Protein AF-A0A8S0YFG7-F1 (afdb_monomer_lite)

Radius of gyration: 17.98 Å; chains: 1; bounding box: 46×38×41 Å

Foldseek 3Di:
DDPVVVVVVLVVVLVVVVVVVPPPPPPDDDDDDDDDDDDDDDDDPPPPPVQWPKDKDKDFDPVSCVVPPPDDDWFFPDAVQVKDWPGKMKMWIDTPVGIKIKIWIWIAHPVRWIKIKMKIQAPRDNVVQQVQWDWDDQPNWIWTWDQPDPPRQKIWIWTADPSMIMIIIISDDPVSSSSRRNRTD

pLDDT: mean 73.24, std 26.14, range [26.42, 98.19]

Structure (mmCIF, N/CA/C/O backbone):
data_AF-A0A8S0YFG7-F1
#
_entry.id   AF-A0A8S0YFG7-F1
#
loop_
_atom_site.group_PDB
_atom_site.id
_atom_site.type_symbol
_atom_site.label_atom_id
_atom_site.label_alt_id
_atom_site.label_comp_id
_atom_site.label_asym_id
_atom_site.label_entity_id
_atom_site.label_seq_id
_atom_site.pdbx_PDB_ins_code
_atom_site.Cartn_x
_atom_site.Cartn_y
_atom_site.Cartn_z
_atom_site.occupancy
_atom_site.B_iso_or_equiv
_atom_site.auth_seq_id
_atom_site.auth_comp_id
_atom_site.auth_asym_id
_atom_site.auth_atom_id
_atom_site.pdbx_PDB_model_num
ATOM 1 N N . MET A 1 1 ? 15.728 -24.731 -20.353 1.00 39.44 1 MET A N 1
ATOM 2 C CA . MET A 1 1 ? 15.512 -23.383 -19.770 1.00 39.44 1 MET A CA 1
ATOM 3 C C . MET A 1 1 ? 15.942 -23.403 -18.304 1.00 39.44 1 MET A C 1
ATOM 5 O O . MET A 1 1 ? 15.479 -24.249 -17.551 1.00 39.44 1 MET A O 1
ATOM 9 N N . ASN A 1 2 ? 16.924 -22.580 -17.929 1.00 32.53 2 ASN A N 1
ATOM 10 C CA . ASN A 1 2 ? 17.740 -22.770 -16.720 1.00 32.53 2 ASN A CA 1
ATOM 11 C C . ASN A 1 2 ? 17.017 -22.355 -15.419 1.00 32.53 2 ASN A C 1
ATOM 13 O O . ASN A 1 2 ? 17.039 -21.183 -15.043 1.00 32.53 2 ASN A O 1
ATOM 17 N N . LYS A 1 3 ? 16.464 -23.332 -14.682 1.00 31.36 3 LYS A N 1
ATOM 18 C CA . LYS A 1 3 ? 15.886 -23.170 -13.325 1.00 31.36 3 LYS A CA 1
ATOM 19 C C . LYS A 1 3 ? 16.842 -22.492 -12.323 1.00 31.36 3 LYS A C 1
ATOM 21 O O . LYS A 1 3 ? 16.396 -21.860 -11.370 1.00 31.36 3 LYS A O 1
ATOM 26 N N . LEU A 1 4 ? 18.155 -22.566 -12.561 1.00 29.06 4 LEU A N 1
ATOM 27 C CA . LEU A 1 4 ? 19.179 -21.938 -11.718 1.00 29.06 4 LEU A CA 1
ATOM 28 C C . LEU A 1 4 ? 19.212 -20.400 -11.809 1.00 29.06 4 LEU A C 1
ATOM 30 O O . LEU A 1 4 ? 19.620 -19.753 -10.848 1.00 29.06 4 LEU A O 1
ATOM 34 N N . LYS A 1 5 ? 18.799 -19.808 -12.943 1.00 30.17 5 LYS A N 1
ATOM 35 C CA . LYS A 1 5 ? 18.758 -18.341 -13.104 1.00 30.17 5 LYS A CA 1
ATOM 36 C C . LYS A 1 5 ? 17.629 -17.727 -12.273 1.00 30.17 5 LYS A C 1
ATOM 38 O O . LYS A 1 5 ? 17.862 -16.744 -11.582 1.00 30.17 5 LYS A O 1
ATOM 43 N N . TYR A 1 6 ? 16.458 -18.363 -12.263 1.00 32.91 6 TYR A N 1
ATOM 44 C CA . TYR A 1 6 ? 15.291 -17.898 -11.505 1.00 32.91 6 TYR A CA 1
ATOM 45 C C . TYR A 1 6 ? 15.511 -17.937 -9.991 1.00 32.91 6 TYR A C 1
ATOM 47 O O . TYR A 1 6 ? 15.195 -16.967 -9.312 1.00 32.91 6 TYR A O 1
ATOM 55 N N . LYS A 1 7 ? 16.149 -18.991 -9.460 1.00 28.38 7 LYS A N 1
ATOM 56 C CA . LYS A 1 7 ? 16.475 -19.059 -8.024 1.00 28.38 7 LYS A CA 1
ATOM 57 C C . LYS A 1 7 ? 17.388 -17.918 -7.559 1.00 28.38 7 LYS A C 1
ATOM 59 O O . LYS A 1 7 ? 17.225 -17.435 -6.448 1.00 28.38 7 LYS A O 1
ATOM 64 N N . LYS A 1 8 ? 18.326 -17.468 -8.403 1.00 28.98 8 LYS A N 1
ATOM 65 C CA . LYS A 1 8 ? 19.224 -16.346 -8.074 1.00 28.98 8 LYS A CA 1
ATOM 66 C C . LYS A 1 8 ? 18.526 -14.985 -8.132 1.00 28.98 8 LYS A C 1
ATOM 68 O O . LYS A 1 8 ? 18.896 -14.105 -7.368 1.00 28.98 8 LYS A O 1
ATOM 73 N N . ILE A 1 9 ? 17.531 -14.832 -9.008 1.00 34.03 9 ILE A N 1
ATOM 74 C CA . ILE A 1 9 ? 16.704 -13.619 -9.095 1.00 34.03 9 ILE A CA 1
ATOM 75 C C . ILE A 1 9 ? 15.834 -13.498 -7.838 1.00 34.03 9 ILE A C 1
ATOM 77 O O . ILE A 1 9 ? 15.862 -12.460 -7.192 1.00 34.03 9 ILE A O 1
ATOM 81 N N . ILE A 1 10 ? 15.165 -14.584 -7.432 1.00 33.53 10 ILE A N 1
ATOM 82 C CA . ILE A 1 10 ? 14.313 -14.608 -6.230 1.00 33.53 10 ILE A CA 1
ATOM 83 C C . ILE A 1 10 ? 15.122 -14.262 -4.972 1.00 33.53 10 ILE A C 1
ATOM 85 O O . ILE A 1 10 ? 14.680 -13.440 -4.181 1.00 33.53 10 ILE A O 1
ATOM 89 N N . LEU A 1 11 ? 16.334 -14.817 -4.829 1.00 28.77 11 LEU A N 1
ATOM 90 C CA . LEU A 1 11 ? 17.191 -14.579 -3.659 1.00 28.77 11 LEU A CA 1
ATOM 91 C C . LEU A 1 11 ? 17.745 -13.142 -3.575 1.00 28.77 11 LEU A C 1
ATOM 93 O O . LEU A 1 11 ? 18.028 -12.649 -2.488 1.00 28.77 11 LEU A O 1
ATOM 97 N N . ALA A 1 12 ? 17.950 -12.477 -4.718 1.00 30.91 12 ALA A N 1
ATOM 98 C CA . ALA A 1 12 ? 18.414 -11.089 -4.750 1.00 30.91 12 ALA A CA 1
ATOM 99 C C . ALA A 1 12 ? 17.272 -10.107 -4.442 1.00 30.91 12 ALA A C 1
ATOM 101 O O . ALA A 1 12 ? 17.496 -9.102 -3.773 1.00 30.91 12 ALA A O 1
ATOM 102 N N . VAL A 1 13 ? 16.053 -10.425 -4.885 1.00 34.97 13 VAL A N 1
ATOM 103 C CA . VAL A 1 13 ? 14.848 -9.624 -4.637 1.00 34.97 13 VAL A CA 1
ATOM 104 C C . VAL A 1 13 ? 14.438 -9.684 -3.160 1.00 34.97 13 VAL A C 1
ATOM 106 O O . VAL A 1 13 ? 14.171 -8.638 -2.573 1.00 34.97 13 VAL A O 1
ATOM 109 N N . THR A 1 14 ? 14.509 -10.858 -2.516 1.00 35.16 14 THR A N 1
ATOM 110 C CA . THR A 1 14 ? 14.247 -11.003 -1.069 1.00 35.16 14 THR A CA 1
ATOM 111 C C . THR A 1 14 ? 15.243 -10.247 -0.191 1.00 35.16 14 THR A C 1
ATOM 113 O O . THR A 1 14 ? 14.857 -9.672 0.820 1.00 35.16 14 THR A O 1
ATOM 116 N N . LEU A 1 15 ? 16.529 -10.205 -0.554 1.00 30.83 15 LEU A N 1
ATOM 117 C CA . LEU A 1 15 ? 17.543 -9.487 0.233 1.00 30.83 15 LEU A CA 1
ATOM 118 C C . LEU A 1 15 ? 17.399 -7.960 0.141 1.00 30.83 15 LEU A C 1
ATOM 120 O O . LEU A 1 15 ? 17.689 -7.249 1.103 1.00 30.83 15 LEU A O 1
ATOM 124 N N . ILE A 1 16 ? 16.928 -7.451 -0.998 1.00 38.47 16 ILE A N 1
ATOM 125 C CA . ILE A 1 16 ? 16.750 -6.013 -1.219 1.00 38.47 16 ILE A CA 1
ATOM 126 C C . ILE A 1 16 ? 15.426 -5.521 -0.620 1.00 38.47 16 ILE A C 1
ATOM 128 O O . ILE A 1 16 ? 15.395 -4.426 -0.055 1.00 38.47 16 ILE A O 1
ATOM 132 N N . SER A 1 17 ? 14.361 -6.333 -0.652 1.00 32.31 17 SER A N 1
ATOM 133 C CA . SER A 1 17 ? 13.098 -5.977 0.005 1.00 32.31 17 SER A CA 1
ATOM 134 C C . SER A 1 17 ? 13.264 -5.841 1.522 1.00 32.31 17 SER A C 1
ATOM 136 O O . SER A 1 17 ? 12.646 -4.964 2.115 1.00 32.31 17 SER A O 1
ATOM 138 N N . VAL A 1 18 ? 14.151 -6.633 2.142 1.00 35.03 18 VAL A N 1
ATOM 139 C CA . VAL A 1 18 ? 14.471 -6.532 3.578 1.00 35.03 18 VAL A CA 1
ATOM 140 C C . VAL A 1 18 ? 15.330 -5.297 3.894 1.00 35.03 18 VAL A C 1
ATOM 142 O O . VAL A 1 18 ? 15.104 -4.644 4.911 1.00 35.03 18 VAL A O 1
ATOM 145 N N . MET A 1 19 ? 16.271 -4.903 3.024 1.00 34.00 19 MET A N 1
ATOM 146 C CA . MET A 1 19 ? 17.098 -3.706 3.266 1.00 34.00 19 MET A CA 1
ATOM 147 C C . MET A 1 19 ? 16.372 -2.370 3.035 1.00 34.00 19 MET A C 1
ATOM 149 O O . MET A 1 19 ? 16.758 -1.367 3.633 1.00 34.00 19 MET A O 1
ATOM 153 N N . LEU A 1 20 ? 15.301 -2.337 2.236 1.00 36.62 20 LEU A N 1
ATOM 154 C CA . LEU A 1 20 ? 14.502 -1.121 2.006 1.00 36.62 20 LEU A CA 1
ATOM 155 C C . LEU A 1 20 ? 13.467 -0.828 3.113 1.00 36.62 20 LEU A C 1
ATOM 157 O O . LEU A 1 20 ? 12.765 0.182 3.043 1.00 36.62 20 LEU A O 1
ATOM 161 N N . ILE A 1 21 ? 13.382 -1.673 4.149 1.00 39.81 21 ILE A N 1
ATOM 162 C CA . ILE A 1 21 ? 12.527 -1.446 5.330 1.00 39.81 21 ILE A CA 1
ATOM 163 C C . ILE A 1 21 ? 13.218 -0.527 6.361 1.00 39.81 21 ILE A C 1
ATOM 165 O O . ILE A 1 21 ? 12.542 0.113 7.161 1.00 39.81 21 ILE A O 1
ATOM 169 N N . VAL A 1 22 ? 14.549 -0.373 6.327 1.00 33.69 22 VAL A N 1
ATOM 170 C CA . VAL A 1 22 ? 15.285 0.259 7.445 1.00 33.69 22 VAL A CA 1
ATOM 171 C C . VAL A 1 22 ? 15.550 1.763 7.261 1.00 33.69 22 VAL A C 1
ATOM 173 O O . VAL A 1 22 ? 15.772 2.463 8.244 1.00 33.69 22 VAL A O 1
ATOM 176 N N . THR A 1 23 ? 15.486 2.324 6.049 1.00 35.47 23 THR A N 1
ATOM 177 C CA . THR A 1 23 ? 15.989 3.698 5.822 1.00 35.47 23 THR A CA 1
ATOM 178 C C . THR A 1 23 ? 14.949 4.818 5.776 1.00 35.47 23 THR A C 1
ATOM 180 O O . THR A 1 23 ? 15.357 5.975 5.759 1.00 35.47 23 THR A O 1
ATOM 183 N N . SER A 1 24 ? 13.636 4.552 5.817 1.00 31.08 24 SER A N 1
ATOM 184 C CA . SER A 1 24 ? 12.632 5.637 5.745 1.00 31.08 24 SER A CA 1
ATOM 185 C C . SER A 1 24 ? 11.735 5.812 6.976 1.00 31.08 24 SER A C 1
ATOM 187 O O . SER A 1 24 ? 10.798 6.602 6.911 1.00 31.08 24 SER A O 1
ATOM 189 N N . VAL A 1 25 ? 12.010 5.127 8.096 1.00 29.45 25 VAL A N 1
ATOM 190 C CA . VAL A 1 25 ? 11.284 5.324 9.378 1.00 29.45 25 VAL A CA 1
ATOM 191 C C . VAL A 1 25 ? 12.203 5.752 10.542 1.00 29.45 25 VAL A C 1
ATOM 193 O O . VAL A 1 25 ? 11.717 6.184 11.578 1.00 29.45 25 VAL A O 1
ATOM 196 N N . PHE A 1 26 ? 13.530 5.786 10.361 1.00 30.64 26 PHE A N 1
ATOM 197 C CA . PHE A 1 26 ? 14.490 6.246 11.386 1.00 30.64 26 PHE A CA 1
ATOM 198 C C . PHE A 1 26 ? 15.257 7.516 10.984 1.00 30.64 26 PHE A C 1
ATOM 200 O O . PHE A 1 26 ? 16.475 7.596 11.112 1.00 30.64 26 PHE A O 1
ATOM 207 N N . ALA A 1 27 ? 14.540 8.540 10.516 1.00 26.52 27 ALA A N 1
ATOM 208 C CA . ALA A 1 27 ? 15.082 9.898 10.385 1.00 26.52 2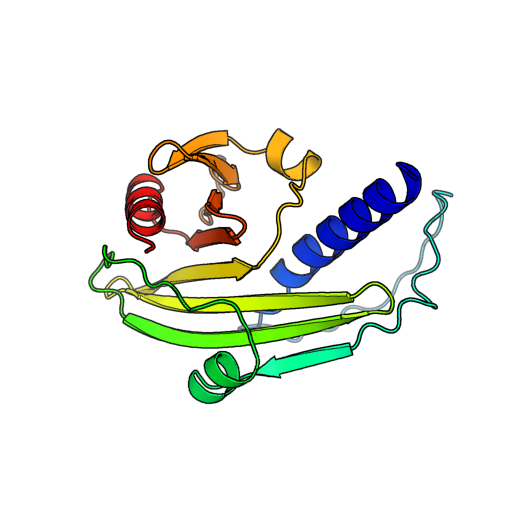7 ALA A CA 1
ATOM 209 C C . ALA A 1 27 ? 14.507 10.873 11.430 1.00 26.52 27 ALA A C 1
ATOM 211 O O . ALA A 1 27 ? 14.530 12.081 11.221 1.00 26.52 27 ALA A O 1
ATOM 212 N N . PHE A 1 28 ? 14.033 10.362 12.572 1.00 30.75 28 PHE A N 1
ATOM 213 C CA . PHE A 1 28 ? 13.832 11.165 13.776 1.00 30.75 28 PHE A CA 1
ATOM 214 C C . PHE A 1 28 ? 14.418 10.443 14.999 1.00 30.75 28 PHE A C 1
ATOM 216 O O . PHE A 1 28 ? 13.966 9.373 15.391 1.00 30.75 28 PHE A O 1
ATOM 223 N N . ASN A 1 29 ? 15.416 11.108 15.586 1.00 28.55 29 ASN A N 1
ATOM 224 C CA . ASN A 1 29 ? 16.114 10.874 16.852 1.00 28.55 29 ASN A CA 1
ATOM 225 C C . ASN A 1 29 ? 17.298 9.885 16.918 1.00 28.55 29 ASN A C 1
ATOM 227 O O . ASN A 1 29 ? 17.162 8.670 16.860 1.00 28.55 29 ASN A O 1
ATOM 231 N N . ASN A 1 30 ? 18.437 10.502 17.266 1.00 27.83 30 ASN A N 1
ATOM 232 C CA . ASN A 1 30 ? 19.686 9.978 17.826 1.00 27.83 30 ASN A CA 1
ATOM 233 C C . ASN A 1 30 ? 20.772 9.507 16.851 1.00 27.83 30 ASN A C 1
ATOM 235 O O . ASN A 1 30 ? 21.044 8.324 16.675 1.00 27.83 30 ASN A O 1
ATOM 239 N N . ILE A 1 31 ? 21.539 10.501 16.391 1.00 37.19 31 ILE A N 1
ATOM 240 C CA . ILE A 1 31 ? 22.996 10.388 16.292 1.00 37.19 31 ILE A CA 1
ATOM 241 C C . ILE A 1 31 ? 23.522 9.953 17.667 1.00 37.19 31 ILE A C 1
ATOM 243 O O . ILE A 1 31 ? 23.602 10.761 18.591 1.00 37.19 31 ILE A O 1
ATOM 247 N N . LYS A 1 32 ? 23.890 8.680 17.799 1.00 30.44 32 LYS A N 1
ATOM 248 C CA . LYS A 1 32 ? 24.951 8.243 18.706 1.00 30.44 32 LYS A CA 1
ATOM 249 C C . LYS A 1 32 ? 25.780 7.188 17.994 1.00 30.44 32 LYS A C 1
ATOM 251 O O . LYS A 1 32 ? 25.308 6.096 17.700 1.00 30.44 32 LYS A O 1
ATOM 256 N N . GLU A 1 33 ? 27.018 7.572 17.712 1.00 35.38 33 GLU A N 1
ATOM 257 C CA . GLU A 1 33 ? 28.103 6.681 17.332 1.00 35.38 33 GLU A CA 1
ATOM 258 C C . GLU A 1 33 ? 28.153 5.467 18.270 1.00 35.38 33 GLU A C 1
ATOM 260 O O . GLU A 1 33 ? 28.168 5.617 19.494 1.00 35.38 33 GLU A O 1
ATOM 265 N N . SER A 1 34 ? 28.273 4.264 17.714 1.00 28.33 34 SER A N 1
ATOM 266 C CA . SER A 1 34 ? 28.931 3.179 18.432 1.00 28.33 34 SER A CA 1
ATOM 267 C C . SER A 1 34 ? 29.838 2.405 17.481 1.00 28.33 34 SER A C 1
ATOM 269 O O . SER A 1 34 ? 29.557 2.205 16.300 1.00 28.33 34 SER A O 1
ATOM 271 N N . LYS A 1 35 ? 31.024 2.127 18.012 1.00 29.16 35 LYS A N 1
ATOM 272 C CA . LYS A 1 35 ? 32.231 1.686 17.326 1.00 29.16 35 LYS A CA 1
ATOM 273 C C . LYS A 1 35 ? 32.134 0.226 16.890 1.00 29.16 35 LYS A C 1
ATOM 275 O O . LYS A 1 35 ? 31.547 -0.601 17.576 1.00 29.16 35 LYS A O 1
ATOM 280 N N . ASN A 1 36 ? 32.830 -0.053 15.791 1.00 29.67 36 ASN A N 1
ATOM 281 C CA . ASN A 1 36 ? 33.212 -1.377 15.315 1.00 29.67 36 ASN A CA 1
ATOM 282 C C . ASN A 1 36 ? 33.709 -2.301 16.436 1.00 29.67 36 ASN A C 1
ATOM 284 O O . ASN A 1 36 ? 34.685 -1.976 17.112 1.00 29.67 36 ASN A O 1
ATOM 288 N N . THR A 1 37 ? 33.170 -3.515 16.470 1.00 28.38 37 THR A N 1
ATOM 289 C CA . THR A 1 37 ? 33.907 -4.714 16.875 1.00 28.38 37 THR A CA 1
ATOM 290 C C . THR A 1 37 ? 33.583 -5.832 15.889 1.00 28.38 37 THR A C 1
ATOM 292 O O . THR A 1 37 ? 32.444 -6.273 15.762 1.00 28.38 37 THR A O 1
ATOM 295 N N . ASN A 1 38 ? 34.610 -6.234 15.141 1.00 32.47 38 ASN A N 1
ATOM 296 C CA . ASN A 1 38 ? 34.619 -7.437 14.320 1.00 32.47 38 ASN A CA 1
ATOM 297 C C . ASN A 1 38 ? 34.656 -8.661 15.237 1.00 32.47 38 ASN A C 1
ATOM 299 O O . ASN A 1 38 ? 35.512 -8.705 16.115 1.00 32.47 38 ASN A O 1
ATOM 303 N N . ASP A 1 39 ? 33.843 -9.676 14.949 1.00 26.42 39 ASP A N 1
ATOM 304 C CA . ASP A 1 39 ? 34.273 -11.055 15.160 1.00 26.42 39 ASP A CA 1
ATOM 305 C C . ASP A 1 39 ? 33.635 -12.002 14.131 1.00 26.42 39 ASP A C 1
ATOM 307 O O . ASP A 1 39 ? 32.425 -12.037 13.911 1.00 26.42 39 ASP A O 1
ATOM 311 N N . SER A 1 40 ? 34.510 -12.720 13.436 1.00 31.44 40 SER A N 1
ATOM 312 C CA . SER A 1 40 ? 34.263 -13.735 12.406 1.00 31.44 40 SER A CA 1
ATOM 313 C C . SER A 1 40 ? 34.024 -15.098 13.067 1.00 31.44 40 SER A C 1
ATOM 315 O O . SER A 1 40 ? 34.793 -15.477 13.938 1.00 31.44 40 SER A O 1
ATOM 317 N N . THR A 1 41 ? 33.034 -15.919 12.698 1.00 28.23 41 THR A N 1
ATOM 318 C CA . THR A 1 41 ? 33.154 -16.939 11.633 1.00 28.23 41 THR A CA 1
ATOM 319 C C . THR A 1 41 ? 31.837 -17.722 11.476 1.00 28.23 41 THR A C 1
ATOM 321 O O . THR A 1 41 ? 31.313 -18.253 12.446 1.00 28.23 41 THR A O 1
ATOM 324 N N . SER A 1 42 ? 31.347 -17.886 10.242 1.00 28.89 42 SER A N 1
ATOM 325 C CA . SER A 1 42 ? 30.665 -19.107 9.774 1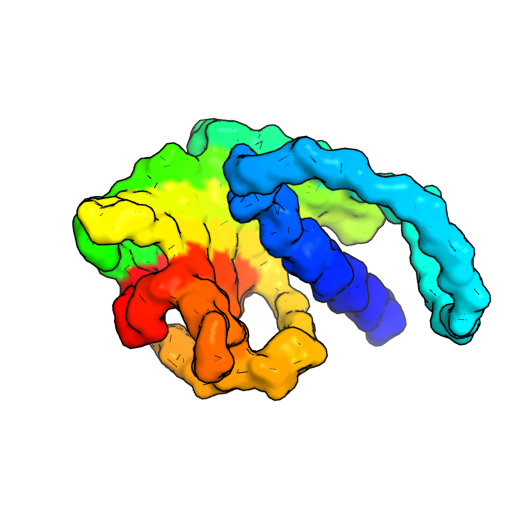.00 28.89 42 SER A CA 1
ATOM 326 C C . SER A 1 42 ? 30.559 -19.056 8.250 1.00 28.89 42 SER A C 1
ATOM 328 O O . SER A 1 42 ? 30.008 -18.120 7.667 1.00 28.89 42 SER A O 1
ATOM 330 N N . SER A 1 43 ? 31.168 -20.039 7.593 1.00 32.56 43 SER A N 1
ATOM 331 C CA . SER A 1 43 ? 31.313 -20.134 6.146 1.00 32.56 43 SER A CA 1
ATOM 332 C C . SER A 1 43 ? 30.009 -20.571 5.476 1.00 32.56 43 SER A C 1
ATOM 334 O O . SER A 1 43 ? 29.881 -21.712 5.038 1.00 32.56 43 SER A O 1
ATOM 336 N N . ASN A 1 44 ? 29.063 -19.648 5.329 1.00 31.45 44 ASN A N 1
ATOM 337 C CA . ASN A 1 44 ? 28.115 -19.718 4.225 1.00 31.45 44 ASN A CA 1
ATOM 338 C C . ASN A 1 44 ? 28.723 -18.982 3.036 1.00 31.45 44 ASN A C 1
ATOM 340 O O . ASN A 1 44 ? 29.292 -17.902 3.170 1.00 31.45 44 ASN A O 1
ATOM 344 N N . LYS A 1 45 ? 28.665 -19.611 1.862 1.00 34.91 45 LYS A N 1
ATOM 345 C CA . LYS A 1 45 ? 29.236 -19.117 0.608 1.00 34.91 45 LYS A CA 1
ATOM 346 C C . LYS A 1 45 ? 28.417 -17.914 0.122 1.00 34.91 45 LYS A C 1
ATOM 348 O O . LYS A 1 45 ? 27.638 -18.023 -0.821 1.00 34.91 45 LYS A O 1
ATOM 353 N N . THR A 1 46 ? 28.564 -16.777 0.796 1.00 34.69 46 THR A N 1
ATOM 354 C CA . THR A 1 46 ? 28.004 -15.492 0.395 1.00 34.69 46 THR A CA 1
ATOM 355 C C . THR A 1 46 ? 28.596 -15.174 -0.966 1.00 34.69 46 THR A C 1
ATOM 357 O O . THR A 1 46 ? 29.813 -15.045 -1.114 1.00 34.69 46 THR A O 1
ATOM 360 N N . ILE A 1 47 ? 27.752 -15.108 -1.996 1.00 37.34 47 ILE A N 1
ATOM 361 C CA . ILE A 1 47 ? 28.156 -14.518 -3.268 1.00 37.34 47 ILE A CA 1
ATOM 362 C C . ILE A 1 47 ? 28.638 -13.113 -2.914 1.00 37.34 47 ILE A C 1
ATOM 364 O O . ILE A 1 47 ? 27.855 -12.292 -2.449 1.00 37.34 47 ILE A O 1
ATOM 368 N N . SER A 1 48 ? 29.944 -12.891 -3.057 1.00 37.12 48 SER A N 1
ATOM 369 C CA . SER A 1 48 ? 30.589 -11.607 -2.814 1.00 37.12 48 SER A CA 1
ATOM 370 C C . SER A 1 48 ? 29.781 -10.504 -3.499 1.00 37.12 48 SER A C 1
ATOM 372 O O . SER A 1 48 ? 29.684 -10.465 -4.727 1.00 37.12 48 SER A O 1
ATOM 374 N N . SER A 1 49 ? 29.198 -9.614 -2.696 1.00 48.03 49 SER A N 1
ATOM 375 C CA . SER A 1 49 ? 28.428 -8.445 -3.135 1.00 48.03 49 SER A CA 1
ATOM 376 C C . SER A 1 49 ? 29.260 -7.459 -3.964 1.00 48.03 49 SER A C 1
ATOM 378 O O . SER A 1 49 ? 28.703 -6.551 -4.575 1.00 48.03 49 SER A O 1
ATOM 380 N N . LYS A 1 50 ? 30.584 -7.662 -4.057 1.00 41.44 50 LYS A N 1
ATOM 381 C CA . LYS A 1 50 ? 31.526 -6.776 -4.757 1.00 41.44 50 LYS A CA 1
ATOM 382 C C . LYS A 1 50 ? 31.272 -6.602 -6.259 1.00 41.44 50 LYS A C 1
ATOM 384 O O . LYS A 1 50 ? 31.833 -5.677 -6.828 1.00 41.44 50 LYS A O 1
ATOM 389 N N . ASN A 1 51 ? 30.432 -7.425 -6.896 1.00 39.75 51 ASN A N 1
ATOM 390 C CA . ASN A 1 51 ? 30.158 -7.322 -8.338 1.00 39.75 51 ASN A CA 1
ATOM 391 C C . ASN A 1 51 ? 28.712 -6.938 -8.693 1.00 39.75 51 ASN A C 1
ATOM 393 O O . ASN A 1 51 ? 28.360 -6.940 -9.874 1.00 39.75 51 ASN A O 1
ATOM 397 N N . PHE A 1 52 ? 27.862 -6.604 -7.718 1.00 48.44 52 PHE A N 1
ATOM 398 C CA . PHE A 1 52 ? 26.517 -6.107 -8.009 1.00 48.44 52 PHE A CA 1
ATOM 399 C C . PHE A 1 52 ? 26.548 -4.577 -8.041 1.00 48.44 52 PHE A C 1
ATOM 401 O O . PHE A 1 52 ? 26.217 -3.909 -7.068 1.00 48.44 52 PHE A O 1
ATOM 408 N N . ASN A 1 53 ? 26.990 -4.016 -9.170 1.00 58.12 53 ASN A N 1
ATOM 409 C CA . ASN A 1 53 ? 26.880 -2.580 -9.437 1.00 58.12 53 ASN A CA 1
ATOM 410 C C . ASN A 1 53 ? 25.401 -2.220 -9.632 1.00 58.12 53 ASN A C 1
ATOM 412 O O . ASN A 1 53 ? 24.933 -2.071 -10.762 1.00 58.12 53 ASN A O 1
ATOM 416 N N . SER A 1 54 ? 24.647 -2.131 -8.537 1.00 64.94 54 SER A N 1
ATOM 417 C CA . SER A 1 54 ? 23.286 -1.615 -8.564 1.00 64.94 54 SER A CA 1
ATOM 418 C C . SER A 1 54 ? 23.313 -0.094 -8.503 1.00 64.94 54 SER A C 1
ATOM 420 O O . SER A 1 54 ? 23.900 0.473 -7.583 1.00 64.94 54 SER A O 1
ATOM 422 N N . ARG A 1 55 ? 22.664 0.567 -9.460 1.00 77.44 55 ARG A N 1
ATOM 423 C CA . ARG A 1 55 ? 22.429 2.015 -9.414 1.00 77.44 55 ARG A CA 1
ATOM 424 C C . ARG A 1 55 ? 21.006 2.259 -8.930 1.00 77.44 55 ARG A C 1
ATOM 426 O O . ARG A 1 55 ? 20.078 1.719 -9.528 1.00 77.44 55 ARG A O 1
ATOM 433 N N . LEU A 1 56 ? 20.862 3.050 -7.870 1.00 80.94 56 LEU A N 1
ATOM 434 C CA . LEU A 1 56 ? 19.577 3.545 -7.383 1.00 80.94 56 LEU A CA 1
ATOM 435 C C . LEU A 1 56 ? 19.331 4.942 -7.961 1.00 80.94 56 LEU A C 1
ATOM 437 O O . LEU A 1 56 ? 20.249 5.759 -8.039 1.00 80.94 56 LEU A O 1
ATOM 441 N N . THR A 1 57 ? 18.111 5.202 -8.405 1.00 86.06 57 THR A N 1
ATOM 442 C CA . THR A 1 57 ? 17.653 6.518 -8.853 1.00 86.06 57 THR A CA 1
ATOM 443 C C . THR A 1 57 ? 16.348 6.834 -8.144 1.00 86.06 57 THR A C 1
ATOM 445 O O . THR A 1 57 ? 15.406 6.051 -8.249 1.00 86.06 57 THR A O 1
ATOM 448 N N . ASP A 1 58 ? 16.310 7.963 -7.442 1.00 88.00 58 ASP A N 1
ATOM 449 C CA . ASP A 1 58 ? 15.123 8.449 -6.742 1.00 88.00 58 ASP A CA 1
ATOM 450 C C . ASP A 1 58 ? 14.386 9.490 -7.594 1.00 88.00 58 ASP A C 1
ATOM 452 O O . ASP A 1 58 ? 15.009 10.346 -8.224 1.00 88.00 58 ASP A O 1
ATOM 456 N N . PHE A 1 59 ? 13.059 9.430 -7.569 1.00 88.44 59 PHE A N 1
ATOM 457 C CA . PHE A 1 59 ? 12.134 10.377 -8.188 1.00 88.44 59 PHE A CA 1
ATOM 458 C C . PHE A 1 59 ? 11.280 10.986 -7.077 1.00 88.44 59 PHE A C 1
ATOM 460 O O . PHE A 1 59 ? 10.630 10.256 -6.323 1.00 88.44 59 PHE A O 1
ATOM 467 N N . LYS A 1 60 ? 11.319 12.311 -6.933 1.00 85.81 60 LYS A N 1
ATOM 468 C CA . LYS A 1 60 ? 10.781 13.016 -5.756 1.00 85.81 60 LYS A CA 1
ATOM 469 C C . LYS A 1 60 ? 9.434 13.680 -6.007 1.00 85.81 60 LYS A C 1
ATOM 471 O O . LYS A 1 60 ? 8.823 14.169 -5.061 1.00 85.81 60 LYS A O 1
ATOM 476 N N . THR A 1 61 ? 8.995 13.740 -7.259 1.00 83.50 61 THR A N 1
ATOM 477 C CA . THR A 1 61 ? 7.712 14.334 -7.638 1.00 83.50 61 THR A CA 1
ATOM 478 C C . THR A 1 61 ? 6.855 13.338 -8.402 1.00 83.50 61 THR A C 1
ATOM 480 O O . THR A 1 61 ? 7.363 12.437 -9.070 1.00 83.50 61 THR A O 1
ATOM 483 N N . GLU A 1 62 ? 5.540 13.524 -8.338 1.00 84.94 62 GLU A N 1
ATOM 484 C CA . GLU A 1 62 ? 4.590 12.695 -9.078 1.00 84.94 62 GLU A CA 1
ATOM 485 C C . GLU A 1 62 ? 4.830 12.757 -10.597 1.00 84.94 62 GLU A C 1
ATOM 487 O O . GLU A 1 62 ? 4.801 11.729 -11.271 1.00 84.94 62 GLU A O 1
ATOM 492 N N . ASP A 1 63 ? 5.184 13.931 -11.128 1.00 87.06 63 ASP A N 1
ATOM 493 C CA . ASP A 1 63 ? 5.545 14.106 -12.540 1.00 87.06 63 ASP A CA 1
ATOM 494 C C . ASP A 1 63 ? 6.784 13.292 -12.932 1.00 87.06 63 ASP A C 1
ATOM 496 O O . ASP A 1 63 ? 6.812 12.650 -13.987 1.00 87.06 63 ASP A O 1
ATOM 500 N N . GLU A 1 64 ? 7.823 13.288 -12.089 1.00 88.56 64 GLU A N 1
ATOM 501 C CA . GLU A 1 64 ? 9.016 12.475 -12.322 1.00 88.56 64 GLU A CA 1
ATOM 502 C C . GLU A 1 64 ? 8.684 10.983 -12.290 1.00 88.56 64 GLU A C 1
ATOM 504 O O . GLU A 1 64 ? 9.189 10.230 -13.126 1.00 88.56 64 GLU A O 1
ATOM 509 N N . ILE A 1 65 ? 7.821 10.560 -11.367 1.00 87.88 65 ILE A N 1
ATOM 510 C CA . ILE A 1 65 ? 7.372 9.172 -11.247 1.00 87.88 65 ILE A CA 1
ATOM 511 C C . ILE A 1 65 ? 6.596 8.771 -12.498 1.00 87.88 65 ILE A C 1
ATOM 513 O O . ILE A 1 65 ? 6.992 7.824 -13.169 1.00 87.88 65 ILE A O 1
ATOM 517 N N . ASN A 1 66 ? 5.574 9.533 -12.882 1.00 86.88 66 ASN A N 1
ATOM 518 C CA . ASN A 1 66 ? 4.735 9.248 -14.048 1.00 86.88 66 ASN A CA 1
ATOM 519 C C . ASN A 1 66 ? 5.527 9.244 -15.364 1.00 86.88 66 ASN A C 1
ATOM 521 O O . ASN A 1 66 ? 5.210 8.494 -16.288 1.00 86.88 66 ASN A O 1
ATOM 525 N N . LYS A 1 67 ? 6.579 10.066 -15.462 1.00 88.94 67 LYS A N 1
ATOM 526 C CA . LYS A 1 67 ? 7.464 10.109 -16.632 1.00 88.94 67 LYS A CA 1
ATOM 527 C C . LYS A 1 67 ? 8.423 8.924 -16.693 1.00 88.94 67 LYS A C 1
ATOM 529 O O . LYS A 1 67 ? 8.733 8.448 -17.787 1.00 88.94 67 LYS A O 1
ATOM 534 N N . ASN A 1 68 ? 8.962 8.499 -15.551 1.00 87.12 68 ASN A N 1
ATOM 535 C CA . ASN A 1 68 ? 10.091 7.573 -15.528 1.00 87.12 68 ASN A CA 1
ATOM 536 C C . ASN A 1 68 ? 9.704 6.148 -15.149 1.00 87.12 68 ASN A C 1
ATOM 538 O O . ASN A 1 68 ? 10.347 5.230 -15.653 1.00 87.12 68 ASN A O 1
ATOM 542 N N . ILE A 1 69 ? 8.694 5.945 -14.305 1.00 85.88 69 ILE A N 1
ATOM 543 C CA . ILE A 1 69 ? 8.239 4.648 -13.796 1.00 85.88 69 ILE A CA 1
ATOM 544 C C . ILE A 1 69 ? 6.985 4.211 -14.558 1.00 85.88 69 ILE A C 1
ATOM 546 O O . ILE A 1 69 ? 6.060 4.982 -14.776 1.00 85.88 69 ILE A O 1
ATOM 550 N N . LYS A 1 70 ? 6.956 2.943 -14.988 1.00 77.25 70 LYS A N 1
ATOM 551 C CA . LYS A 1 70 ? 5.829 2.395 -15.771 1.00 77.25 70 LYS A CA 1
ATOM 552 C C . LYS A 1 70 ? 4.631 1.982 -14.916 1.00 77.25 70 LYS A C 1
ATOM 554 O O . LYS A 1 70 ? 3.552 1.738 -15.455 1.00 77.25 70 LYS A O 1
ATOM 559 N N . VAL A 1 71 ? 4.832 1.832 -13.612 1.00 72.44 71 VAL A N 1
ATOM 560 C CA . VAL A 1 71 ? 3.769 1.508 -12.660 1.00 72.44 71 VAL A CA 1
ATOM 561 C C . VAL A 1 71 ? 2.891 2.741 -12.497 1.00 72.44 71 VAL A C 1
ATOM 563 O O . VAL A 1 71 ? 3.391 3.812 -12.171 1.00 72.44 71 VAL A O 1
ATOM 566 N N . LYS A 1 72 ? 1.589 2.596 -12.754 1.00 78.75 72 LYS A N 1
ATOM 567 C CA . LYS A 1 72 ? 0.627 3.650 -12.431 1.00 78.75 72 LYS A CA 1
ATOM 568 C C . LYS A 1 72 ? 0.400 3.645 -10.928 1.00 78.75 72 LYS A C 1
ATOM 570 O O . LYS A 1 72 ? 0.155 2.576 -10.379 1.00 78.75 72 LYS A O 1
ATOM 575 N N . ILE A 1 73 ? 0.469 4.823 -10.320 1.00 82.94 73 ILE A N 1
ATOM 576 C CA . ILE A 1 73 ? 0.123 5.037 -8.916 1.00 82.94 73 ILE A CA 1
ATOM 577 C C . ILE A 1 73 ? -1.350 4.669 -8.728 1.00 82.94 73 ILE A C 1
ATOM 579 O O . ILE A 1 73 ? -2.198 5.146 -9.488 1.00 82.94 73 ILE A O 1
ATOM 583 N N . LYS A 1 74 ? -1.644 3.817 -7.746 1.00 89.12 74 LYS A N 1
ATOM 584 C CA . LYS A 1 74 ? -3.003 3.398 -7.411 1.00 89.12 74 LYS A CA 1
ATOM 585 C C . LYS A 1 74 ? -3.333 3.801 -5.994 1.00 89.12 74 LYS A C 1
ATOM 587 O O . LYS A 1 74 ? -2.783 3.293 -5.018 1.00 89.12 74 LYS A O 1
ATOM 592 N N . GLU A 1 75 ? -4.265 4.730 -5.881 1.00 92.12 75 GLU A N 1
ATOM 593 C CA . GLU A 1 75 ? -4.669 5.238 -4.584 1.00 92.12 75 GLU A CA 1
ATOM 594 C C . GLU A 1 75 ? -5.754 4.367 -3.933 1.00 92.12 75 GLU A C 1
ATOM 596 O O . GLU A 1 75 ? -6.629 3.835 -4.618 1.00 92.12 75 GLU A O 1
ATOM 601 N N . PRO A 1 76 ? -5.775 4.275 -2.591 1.00 95.81 76 PRO A N 1
ATOM 602 C CA . PRO A 1 76 ? -6.891 3.676 -1.875 1.00 95.81 76 PRO A CA 1
ATOM 603 C C . PRO A 1 76 ? -8.124 4.588 -1.946 1.00 95.81 76 PRO A C 1
ATOM 605 O O . PRO A 1 76 ? -8.037 5.782 -1.637 1.00 95.81 76 PRO A O 1
ATOM 608 N N . LYS A 1 77 ? -9.290 4.036 -2.295 1.00 96.88 77 LYS A N 1
ATOM 609 C CA . LYS A 1 77 ? -10.579 4.750 -2.227 1.00 96.88 77 LYS A CA 1
ATOM 610 C C . LYS A 1 77 ? -11.063 4.958 -0.792 1.00 96.88 77 LYS A C 1
ATOM 612 O O . LYS A 1 77 ? -11.677 5.979 -0.494 1.00 96.88 77 LYS A O 1
ATOM 617 N N . TYR A 1 78 ? -10.800 4.001 0.096 1.00 97.69 78 TYR A N 1
ATOM 618 C CA . TYR A 1 78 ? -11.123 4.118 1.511 1.00 97.69 78 TYR A CA 1
ATOM 619 C C . TYR A 1 78 ? -10.045 4.953 2.203 1.00 97.69 78 TYR A C 1
ATOM 621 O O . TYR A 1 78 ? -8.875 4.573 2.225 1.00 97.69 78 TYR A O 1
ATOM 629 N N . LYS A 1 79 ? -10.431 6.102 2.766 1.00 96.19 79 LYS A N 1
ATOM 630 C CA . LYS A 1 79 ? -9.525 7.018 3.468 1.00 96.19 79 LYS A CA 1
ATOM 631 C C . LYS A 1 79 ? -9.751 6.914 4.98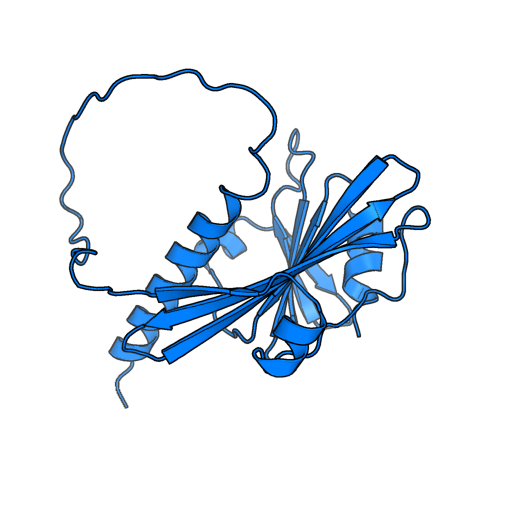3 1.00 96.19 79 LYS A C 1
ATOM 633 O O . LYS A 1 79 ? -10.601 7.615 5.530 1.00 96.19 79 LYS A O 1
ATOM 638 N N . HIS A 1 80 ? -9.008 6.028 5.654 1.00 97.12 80 HIS A N 1
ATOM 639 C CA . HIS A 1 80 ? -9.029 5.910 7.120 1.00 97.12 80 HIS A CA 1
ATOM 640 C C . HIS A 1 80 ? -8.741 7.268 7.771 1.00 97.12 80 HIS A C 1
ATOM 642 O O . HIS A 1 80 ? -7.825 7.959 7.334 1.00 97.12 80 HIS A O 1
ATOM 648 N N . ALA A 1 81 ? -9.534 7.661 8.772 1.00 96.88 81 ALA A N 1
ATOM 649 C CA . ALA A 1 81 ? -9.384 8.931 9.490 1.00 96.88 81 ALA A CA 1
ATOM 650 C C . ALA A 1 81 ? -9.131 10.151 8.571 1.00 96.88 81 ALA A C 1
ATOM 652 O O . ALA A 1 81 ? -8.230 10.947 8.818 1.00 96.88 81 ALA A O 1
ATOM 653 N N . ASN A 1 82 ? -9.889 10.268 7.469 1.00 97.06 82 ASN A N 1
ATOM 654 C CA . ASN A 1 82 ? -9.745 11.329 6.458 1.00 97.06 82 ASN A CA 1
ATOM 655 C C . ASN A 1 82 ? -8.323 11.480 5.887 1.00 97.06 82 ASN A C 1
ATOM 657 O O . ASN A 1 82 ? -7.923 12.582 5.500 1.00 97.06 82 ASN A O 1
ATOM 661 N N . MET A 1 83 ? -7.558 10.385 5.822 1.00 95.88 83 MET A N 1
ATOM 662 C CA . MET A 1 83 ? -6.156 10.443 5.434 1.00 95.88 83 MET A CA 1
ATOM 663 C C . MET A 1 83 ? -5.920 11.131 4.087 1.00 95.88 83 MET A C 1
ATOM 665 O O . MET A 1 83 ? -6.641 10.924 3.106 1.00 95.88 83 MET A O 1
ATOM 669 N N . LYS A 1 84 ? -4.843 11.914 4.035 1.00 96.75 84 LYS A N 1
ATOM 670 C CA . LYS A 1 84 ? -4.385 12.620 2.835 1.00 96.75 84 LYS A CA 1
ATOM 671 C C . LYS A 1 84 ? -2.989 12.157 2.470 1.00 96.75 84 LYS A C 1
ATOM 673 O O . LYS A 1 84 ? -2.166 11.921 3.355 1.00 96.75 84 LYS A O 1
ATOM 678 N N . GLN A 1 85 ? -2.720 12.042 1.172 1.00 95.00 85 GLN A N 1
ATOM 679 C CA . GLN A 1 85 ? -1.366 11.796 0.697 1.00 95.00 85 GLN A CA 1
ATOM 680 C C . GLN A 1 85 ? -0.499 13.003 1.060 1.00 95.00 85 GLN A C 1
ATOM 682 O O . GLN A 1 85 ? -0.806 14.130 0.678 1.00 95.00 85 GLN A O 1
ATOM 687 N N . ILE A 1 86 ? 0.575 12.763 1.807 1.00 94.25 86 ILE A N 1
ATOM 688 C CA . ILE A 1 86 ? 1.546 13.797 2.189 1.00 94.25 86 ILE A CA 1
ATOM 689 C C . ILE A 1 86 ? 2.854 13.670 1.413 1.00 94.25 86 ILE A C 1
ATOM 691 O O . ILE A 1 86 ? 3.650 14.604 1.393 1.00 94.25 86 ILE A O 1
ATOM 695 N N . ASN A 1 87 ? 3.102 12.506 0.808 1.00 91.81 87 ASN A N 1
ATOM 696 C CA . ASN A 1 87 ? 4.324 12.240 0.071 1.00 91.81 87 ASN A CA 1
ATOM 697 C C . ASN A 1 87 ? 4.128 11.098 -0.930 1.00 91.81 87 ASN A C 1
ATOM 699 O O . ASN A 1 87 ? 3.430 10.125 -0.636 1.00 91.81 87 ASN A O 1
ATOM 703 N N . VAL A 1 88 ? 4.813 11.194 -2.064 1.00 90.50 88 VAL A N 1
ATOM 704 C CA . VAL A 1 88 ? 4.947 10.119 -3.044 1.00 90.50 88 VAL A CA 1
ATOM 705 C C . VAL A 1 88 ? 6.376 10.116 -3.575 1.00 90.50 88 VAL A C 1
ATOM 707 O O . VAL A 1 88 ? 6.929 11.159 -3.913 1.00 90.50 88 VAL A O 1
ATOM 710 N N . GLN A 1 89 ? 6.999 8.943 -3.595 1.00 91.44 89 GLN A N 1
ATOM 711 C CA . GLN A 1 89 ? 8.380 8.762 -4.032 1.00 91.44 89 GLN A CA 1
ATOM 712 C C . GLN A 1 89 ? 8.472 7.566 -4.966 1.00 91.44 89 GLN A C 1
ATOM 714 O O . GLN A 1 89 ? 7.883 6.519 -4.707 1.00 91.44 89 GLN A O 1
ATOM 719 N N . GLY A 1 90 ? 9.243 7.715 -6.035 1.00 89.81 90 GLY A N 1
ATOM 720 C CA . GLY A 1 90 ? 9.610 6.623 -6.921 1.00 89.81 90 GLY A CA 1
ATOM 721 C C . GLY A 1 90 ? 11.066 6.249 -6.731 1.00 89.81 90 GLY A C 1
ATOM 722 O O . GLY A 1 90 ? 11.915 7.111 -6.524 1.00 89.81 90 GLY A O 1
ATOM 723 N N . GLN A 1 91 ? 11.373 4.971 -6.865 1.00 89.94 91 GLN A N 1
ATOM 724 C CA . GLN A 1 91 ? 12.731 4.458 -6.872 1.00 89.94 91 GLN A CA 1
ATOM 725 C C . GLN A 1 91 ? 12.892 3.497 -8.037 1.00 89.94 91 GLN A C 1
ATOM 727 O O . GLN A 1 91 ? 12.061 2.617 -8.245 1.00 89.94 91 GLN A O 1
ATOM 732 N N . ARG A 1 92 ? 13.986 3.643 -8.782 1.00 87.44 92 ARG A N 1
ATOM 733 C CA . ARG A 1 92 ? 14.426 2.660 -9.768 1.00 87.44 92 ARG A CA 1
ATOM 734 C C . ARG A 1 92 ? 15.770 2.101 -9.361 1.00 87.44 92 ARG A C 1
ATOM 736 O O . ARG A 1 92 ? 16.755 2.833 -9.268 1.00 87.44 92 ARG A O 1
ATOM 743 N N . GLN A 1 93 ? 15.828 0.790 -9.205 1.00 84.62 93 GLN A N 1
ATOM 744 C CA . GLN A 1 93 ? 17.074 0.067 -9.051 1.00 84.62 93 GLN A CA 1
ATOM 745 C C . GLN A 1 93 ? 17.421 -0.637 -10.357 1.00 84.62 93 GLN A C 1
ATOM 747 O O . GLN A 1 93 ? 16.674 -1.481 -10.839 1.00 84.62 93 GLN A O 1
ATOM 752 N N . ASN A 1 94 ? 18.584 -0.323 -10.916 1.00 80.44 94 ASN A N 1
ATOM 753 C CA . ASN A 1 94 ? 19.104 -0.978 -12.110 1.00 80.44 94 ASN A CA 1
ATOM 754 C C . ASN A 1 94 ? 20.278 -1.877 -11.745 1.00 80.44 94 ASN A C 1
ATOM 756 O O . ASN A 1 94 ? 21.186 -1.451 -11.031 1.00 80.44 94 ASN A O 1
ATOM 760 N N . ASN A 1 95 ? 20.294 -3.092 -12.278 1.00 76.62 95 ASN A N 1
ATOM 761 C CA . ASN A 1 95 ? 21.424 -4.008 -12.210 1.00 76.62 95 ASN A CA 1
ATOM 762 C C . ASN A 1 95 ? 21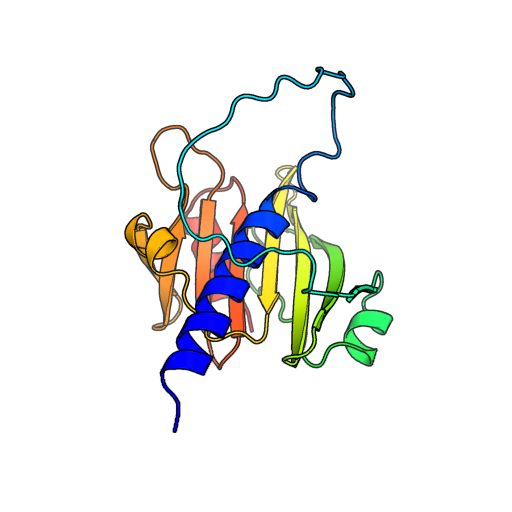.644 -4.688 -13.575 1.00 76.62 95 ASN A C 1
ATOM 764 O O . ASN A 1 95 ? 20.928 -4.433 -14.541 1.00 76.62 95 ASN A O 1
ATOM 768 N N . SER A 1 96 ? 22.650 -5.559 -13.675 1.00 75.44 96 SER A N 1
ATOM 769 C CA . SER A 1 96 ? 22.986 -6.254 -14.928 1.00 75.44 96 SER A CA 1
ATOM 770 C C . SER A 1 96 ? 21.910 -7.227 -15.430 1.00 75.44 96 SER A C 1
ATOM 772 O O . SER A 1 96 ? 21.993 -7.689 -16.566 1.00 75.44 96 SER A O 1
ATOM 774 N N . LEU A 1 97 ? 20.919 -7.559 -14.600 1.00 75.06 97 LEU A N 1
ATOM 775 C CA . LEU A 1 97 ? 19.818 -8.472 -14.908 1.00 75.06 97 LEU A CA 1
ATOM 776 C C . LEU A 1 97 ? 18.515 -7.740 -15.256 1.00 75.06 97 LEU A C 1
ATOM 778 O O . LEU A 1 97 ? 17.611 -8.373 -15.797 1.00 75.06 97 LEU A O 1
ATOM 782 N N . GLY A 1 98 ? 18.411 -6.441 -14.968 1.00 75.94 98 GLY A N 1
ATOM 783 C CA . GLY A 1 98 ? 17.227 -5.644 -15.272 1.00 75.94 98 GLY A CA 1
ATOM 784 C C . GLY A 1 98 ? 17.041 -4.442 -14.351 1.00 75.94 98 GLY A C 1
ATOM 785 O O . GLY A 1 98 ? 17.944 -4.040 -13.615 1.00 75.94 98 GLY A O 1
ATOM 786 N N . SER A 1 99 ? 15.840 -3.875 -14.415 1.00 81.19 99 SER A N 1
ATOM 787 C CA . SER A 1 99 ? 15.388 -2.749 -13.602 1.00 81.19 99 SER A CA 1
ATOM 788 C C . SER A 1 99 ? 14.227 -3.167 -12.706 1.00 81.19 99 SER A C 1
ATOM 790 O O . SER A 1 99 ? 13.352 -3.911 -13.146 1.00 81.19 99 SER A O 1
ATOM 792 N N . PHE A 1 100 ? 14.197 -2.645 -11.488 1.00 83.50 100 PHE A N 1
ATOM 793 C CA . PHE A 1 100 ? 13.104 -2.785 -10.536 1.00 83.50 100 PHE A CA 1
ATOM 794 C C . PHE A 1 100 ? 12.603 -1.393 -10.161 1.00 83.50 100 PHE A C 1
ATOM 796 O O . PHE A 1 100 ? 13.401 -0.554 -9.739 1.00 83.50 100 PHE A O 1
ATOM 803 N N . ASP A 1 101 ? 11.304 -1.165 -10.329 1.00 88.31 101 ASP A N 1
ATOM 804 C CA . ASP A 1 101 ? 10.650 0.089 -9.972 1.00 88.31 101 ASP A CA 1
ATOM 805 C C . ASP A 1 101 ? 9.800 -0.114 -8.718 1.00 88.31 101 ASP A C 1
ATOM 807 O O . ASP A 1 101 ? 9.033 -1.075 -8.632 1.00 88.31 101 ASP A O 1
ATOM 811 N N . LEU A 1 102 ? 9.915 0.822 -7.783 1.00 89.50 102 LEU A N 1
ATOM 812 C CA . LEU A 1 102 ? 9.158 0.884 -6.543 1.00 89.50 102 LEU A CA 1
ATOM 813 C C . LEU A 1 102 ? 8.530 2.267 -6.416 1.00 89.50 102 LEU A C 1
ATOM 815 O O . LEU A 1 102 ? 9.214 3.276 -6.565 1.00 89.50 102 LEU A O 1
ATOM 819 N N . ILE A 1 103 ? 7.249 2.315 -6.092 1.00 91.38 103 ILE A N 1
ATOM 820 C CA . ILE A 1 103 ? 6.556 3.534 -5.686 1.00 91.38 103 ILE A CA 1
ATOM 821 C C . ILE A 1 103 ? 6.232 3.405 -4.204 1.00 91.38 103 ILE A C 1
ATOM 823 O O . ILE A 1 103 ? 5.812 2.345 -3.746 1.00 91.38 103 ILE A O 1
ATOM 827 N N . VAL A 1 104 ? 6.443 4.476 -3.449 1.00 92.81 104 VAL A N 1
ATOM 828 C CA . VAL A 1 104 ? 6.097 4.581 -2.035 1.00 92.81 104 VAL A CA 1
ATOM 829 C C . VAL A 1 104 ? 5.227 5.812 -1.850 1.00 92.81 104 VAL A C 1
ATOM 831 O O . VAL A 1 104 ? 5.685 6.935 -2.044 1.00 92.81 104 VAL A O 1
ATOM 834 N N . MET A 1 105 ? 3.986 5.597 -1.439 1.00 93.94 105 MET A N 1
ATOM 835 C CA . MET A 1 105 ? 3.071 6.649 -1.017 1.00 93.94 105 MET A CA 1
ATOM 836 C C . MET A 1 105 ? 2.973 6.660 0.503 1.00 93.94 105 MET A C 1
ATOM 838 O O . MET A 1 105 ? 2.890 5.604 1.138 1.00 93.94 105 MET A O 1
ATOM 842 N N . THR A 1 106 ? 2.932 7.856 1.080 1.00 95.50 106 THR A N 1
ATOM 843 C CA . THR A 1 106 ? 2.693 8.053 2.508 1.00 95.50 106 THR A CA 1
ATOM 844 C C . THR A 1 106 ? 1.465 8.924 2.698 1.00 95.50 106 THR A C 1
ATOM 846 O O . THR A 1 106 ? 1.382 10.033 2.166 1.00 95.50 106 THR A O 1
ATOM 849 N N . TYR A 1 107 ? 0.542 8.429 3.510 1.00 95.88 107 TYR A N 1
ATOM 850 C CA . TYR A 1 107 ? -0.677 9.104 3.912 1.00 95.88 107 TYR A CA 1
ATOM 851 C C . TYR A 1 107 ? -0.621 9.428 5.402 1.00 95.88 107 TYR A C 1
ATOM 853 O O . TYR A 1 107 ? -0.021 8.677 6.174 1.00 95.88 107 TYR A O 1
ATOM 861 N N . LYS A 1 108 ? -1.258 10.530 5.799 1.00 97.19 108 LYS A N 1
ATOM 862 C CA . LYS A 1 108 ? -1.438 10.918 7.202 1.00 97.19 108 LYS A CA 1
ATOM 863 C C . LYS A 1 108 ? -2.920 11.153 7.488 1.00 97.19 108 LYS A C 1
ATOM 865 O O . LYS A 1 108 ? -3.553 11.900 6.739 1.00 97.19 108 LYS A O 1
ATOM 870 N N . GLY A 1 109 ? -3.445 10.493 8.519 1.00 95.69 109 GLY A N 1
ATOM 871 C CA . GLY A 1 109 ? -4.807 10.666 9.036 1.00 95.69 109 GLY A CA 1
ATOM 872 C C . GLY A 1 109 ? -4.926 11.803 10.053 1.00 95.69 109 GLY A C 1
ATOM 873 O O . GLY A 1 109 ? -3.923 12.292 10.575 1.00 95.69 109 GLY A O 1
ATOM 874 N N . ASP A 1 110 ? -6.163 12.204 10.350 1.00 97.38 110 ASP A N 1
ATOM 875 C CA . ASP A 1 110 ? -6.499 13.178 11.405 1.00 97.38 110 ASP A CA 1
ATOM 876 C C . ASP A 1 110 ? -6.179 12.646 12.817 1.00 97.38 110 ASP A C 1
ATOM 878 O O . ASP A 1 110 ? -6.042 13.409 13.769 1.00 97.38 110 ASP A O 1
ATOM 882 N N . ASP A 1 111 ? -6.039 11.328 12.952 1.00 95.81 111 ASP A N 1
ATOM 883 C CA . ASP A 1 111 ? -5.584 10.624 14.152 1.00 95.81 111 ASP A CA 1
ATOM 884 C C . ASP A 1 111 ? -4.051 10.629 14.313 1.00 95.81 111 ASP A C 1
ATOM 886 O O . ASP A 1 111 ? -3.509 9.950 15.187 1.00 95.81 111 ASP A O 1
ATOM 890 N N . GLU A 1 112 ? -3.349 11.393 13.468 1.00 94.81 112 GLU A N 1
ATOM 891 C CA . GLU A 1 112 ? -1.890 11.512 13.407 1.00 94.81 112 GLU A CA 1
ATOM 892 C C . GLU A 1 112 ? -1.166 10.198 13.061 1.00 94.81 112 GLU A C 1
ATOM 894 O O . GLU A 1 112 ? 0.063 10.111 13.171 1.00 94.81 112 GLU A O 1
ATOM 899 N N . LYS A 1 113 ? -1.903 9.181 12.594 1.00 93.19 113 LYS A N 1
ATOM 900 C CA . LYS A 1 113 ? -1.343 7.910 12.139 1.00 93.19 113 LYS A CA 1
ATOM 901 C C . LYS A 1 113 ? -0.902 7.990 10.687 1.00 93.19 113 LYS A C 1
ATOM 903 O O . LYS A 1 113 ? -1.447 8.738 9.870 1.00 93.19 113 LYS A O 1
ATOM 908 N N 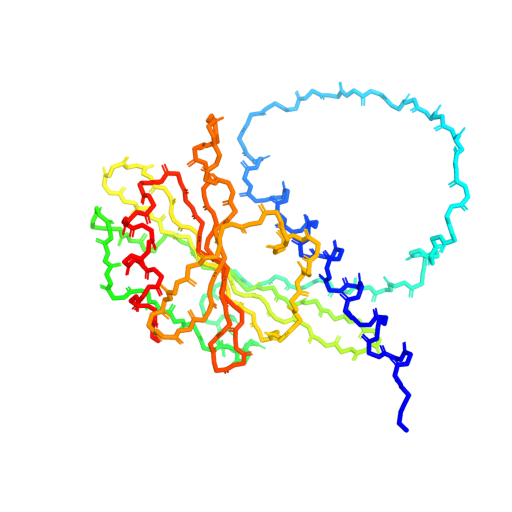. TYR A 1 114 ? 0.111 7.190 10.367 1.00 95.50 114 TYR A N 1
ATOM 909 C CA . TYR A 1 114 ? 0.685 7.123 9.030 1.00 95.50 114 TYR A CA 1
ATOM 910 C C . TYR A 1 114 ? 0.357 5.789 8.382 1.00 95.50 114 TYR A C 1
ATOM 912 O O . TYR A 1 114 ? 0.531 4.732 8.989 1.00 95.50 114 TYR A O 1
ATOM 920 N N . ILE A 1 115 ? -0.056 5.838 7.120 1.00 96.25 115 ILE A N 1
ATOM 921 C CA . ILE A 1 115 ? -0.217 4.652 6.283 1.00 96.25 115 ILE A CA 1
ATOM 922 C C . ILE A 1 115 ? 0.764 4.759 5.125 1.00 96.25 115 ILE A C 1
ATOM 924 O O . ILE A 1 115 ? 0.783 5.748 4.390 1.00 96.25 115 ILE A O 1
ATOM 928 N N . ARG A 1 116 ? 1.589 3.729 4.964 1.00 96.69 116 ARG A N 1
ATOM 929 C CA . ARG A 1 116 ? 2.532 3.599 3.859 1.00 96.69 116 ARG A CA 1
ATOM 930 C C . ARG A 1 116 ? 2.015 2.554 2.885 1.00 96.69 116 ARG A C 1
ATOM 932 O O . ARG A 1 116 ? 1.705 1.440 3.295 1.00 96.69 116 ARG A O 1
ATOM 939 N N . ILE A 1 117 ? 1.966 2.902 1.606 1.00 95.94 117 ILE A N 1
ATOM 940 C CA . ILE A 1 117 ? 1.613 1.981 0.525 1.00 95.94 117 ILE A CA 1
ATOM 941 C C . ILE A 1 117 ? 2.805 1.893 -0.414 1.00 95.94 117 ILE A C 1
ATOM 943 O O . ILE A 1 117 ? 3.278 2.909 -0.924 1.00 95.94 117 ILE A O 1
ATOM 947 N N . GLN A 1 118 ? 3.310 0.682 -0.615 1.00 93.81 118 GLN A N 1
ATOM 948 C CA . GLN A 1 118 ? 4.354 0.399 -1.587 1.00 93.81 118 GLN A CA 1
ATOM 949 C C . GLN A 1 118 ? 3.781 -0.385 -2.758 1.00 93.81 118 GLN A C 1
ATOM 951 O O . GLN A 1 118 ? 3.055 -1.352 -2.541 1.00 93.81 118 GLN A O 1
ATOM 956 N N . GLU A 1 119 ? 4.176 -0.013 -3.971 1.00 92.31 119 GLU A N 1
ATOM 957 C CA . GLU A 1 119 ? 3.809 -0.706 -5.202 1.00 92.31 119 GLU A CA 1
ATOM 958 C C . GLU A 1 119 ? 5.054 -1.043 -6.017 1.00 92.31 119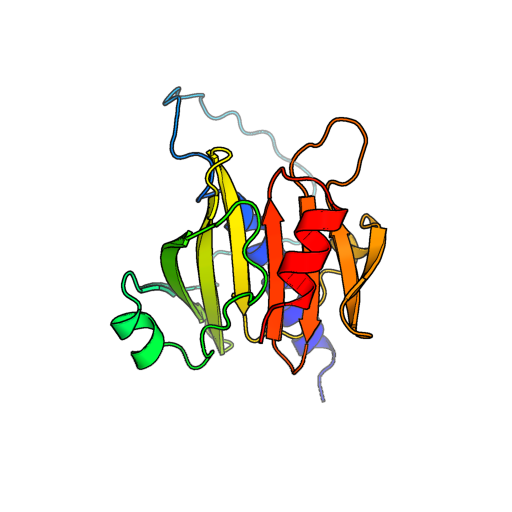 GLU A C 1
ATOM 960 O O . GLU A 1 119 ? 5.888 -0.173 -6.274 1.00 92.31 119 GLU A O 1
ATOM 965 N N . ALA A 1 120 ? 5.172 -2.290 -6.464 1.00 89.56 120 ALA A N 1
ATOM 966 C CA . ALA A 1 120 ? 6.254 -2.712 -7.350 1.00 89.56 120 ALA A CA 1
ATOM 967 C C . ALA A 1 120 ? 5.762 -3.708 -8.403 1.00 89.56 120 ALA A C 1
ATOM 969 O O . ALA A 1 120 ? 4.912 -4.552 -8.127 1.00 89.56 120 ALA A O 1
ATOM 970 N N . GLN A 1 121 ? 6.320 -3.652 -9.614 1.00 85.38 121 GLN A N 1
ATOM 971 C CA . GLN A 1 121 ? 6.125 -4.706 -10.618 1.00 85.38 121 GLN A CA 1
ATOM 972 C C . GLN A 1 121 ? 6.995 -5.911 -10.267 1.00 85.38 121 GLN A C 1
ATOM 974 O O . GLN A 1 121 ? 8.104 -6.073 -10.773 1.00 85.38 121 GLN A O 1
ATOM 979 N N . ASP A 1 122 ? 6.484 -6.738 -9.365 1.00 79.44 122 ASP A N 1
ATOM 980 C CA . ASP A 1 122 ? 7.166 -7.922 -8.875 1.00 79.44 122 ASP A CA 1
ATOM 981 C C . ASP A 1 122 ? 6.175 -9.055 -8.650 1.00 79.44 122 ASP A C 1
ATOM 983 O O . ASP A 1 122 ? 5.062 -8.854 -8.171 1.00 79.44 122 ASP A O 1
ATOM 987 N N . THR A 1 123 ? 6.602 -10.263 -8.990 1.00 76.94 123 THR A N 1
ATOM 988 C CA . THR A 1 123 ? 5.865 -11.507 -8.751 1.00 76.94 123 THR A CA 1
ATOM 989 C C . THR A 1 123 ? 6.610 -12.438 -7.794 1.00 76.94 123 THR A C 1
ATOM 991 O O . THR A 1 123 ? 6.126 -13.531 -7.506 1.00 76.94 123 THR A O 1
ATOM 994 N N . GLY A 1 124 ? 7.810 -12.055 -7.347 1.00 79.81 124 GLY A N 1
ATOM 995 C CA . GLY A 1 124 ? 8.593 -12.785 -6.363 1.00 79.81 124 GLY A CA 1
ATOM 996 C C . GLY A 1 124 ? 7.929 -12.734 -4.993 1.00 79.81 124 GLY A C 1
ATOM 997 O O . GLY A 1 124 ? 7.600 -11.664 -4.493 1.00 79.81 124 GLY A O 1
ATOM 998 N N . LYS A 1 125 ? 7.739 -13.905 -4.382 1.00 80.19 125 LYS A N 1
ATOM 999 C CA . LYS A 1 125 ? 7.208 -14.042 -3.025 1.00 80.19 125 LYS A CA 1
ATOM 1000 C C . LYS A 1 125 ? 8.346 -14.384 -2.056 1.00 80.19 125 LYS A C 1
ATOM 1002 O O . LYS A 1 125 ? 9.085 -15.337 -2.316 1.00 80.19 125 LYS A O 1
ATOM 1007 N N . PRO A 1 126 ? 8.523 -13.632 -0.957 1.00 78.44 126 PRO A N 1
ATOM 1008 C CA . PRO A 1 126 ? 9.541 -13.924 0.041 1.00 78.44 126 PRO A CA 1
ATOM 1009 C C . PRO A 1 126 ? 9.073 -15.059 0.966 1.00 78.44 126 PRO A C 1
ATOM 1011 O O . PRO A 1 126 ? 8.612 -14.800 2.071 1.00 78.44 126 PRO A O 1
ATOM 1014 N N . GLU A 1 127 ? 9.172 -16.314 0.516 1.00 82.31 127 GLU A N 1
ATOM 1015 C CA . GLU A 1 127 ? 8.589 -17.491 1.198 1.00 82.31 127 GLU A CA 1
ATOM 1016 C C . GLU A 1 127 ? 8.928 -17.583 2.699 1.00 82.31 127 GLU A C 1
ATOM 1018 O O . GLU A 1 127 ? 8.052 -17.873 3.515 1.00 82.31 127 GLU A O 1
ATOM 1023 N N . ASP A 1 128 ? 10.166 -17.264 3.086 1.00 80.69 128 ASP A N 1
ATOM 1024 C CA . ASP A 1 128 ? 10.597 -17.286 4.492 1.00 80.69 128 ASP A CA 1
ATOM 1025 C C . ASP A 1 128 ? 9.849 -16.243 5.347 1.00 80.69 128 ASP A C 1
ATOM 1027 O O . ASP A 1 128 ? 9.487 -16.508 6.493 1.00 80.69 128 ASP A O 1
ATOM 1031 N N . LEU A 1 129 ? 9.567 -15.063 4.783 1.00 80.50 129 LEU A N 1
ATOM 1032 C CA . LEU A 1 129 ? 8.775 -14.021 5.441 1.00 80.50 129 LEU A CA 1
ATOM 1033 C C . LEU A 1 129 ? 7.295 -14.420 5.500 1.00 80.50 129 LEU A C 1
ATOM 1035 O O . LEU A 1 129 ? 6.647 -14.265 6.535 1.00 80.50 129 LEU A O 1
ATOM 1039 N N . LEU A 1 130 ? 6.766 -14.978 4.406 1.00 84.06 130 LEU A N 1
ATOM 1040 C CA . LEU A 1 130 ? 5.367 -15.402 4.321 1.00 84.06 130 LEU A CA 1
ATOM 1041 C C . LEU A 1 130 ? 5.052 -16.571 5.264 1.00 84.06 130 LEU A C 1
ATOM 1043 O O . LEU A 1 130 ? 3.936 -16.654 5.769 1.00 84.06 130 LEU A O 1
ATOM 1047 N N . THR A 1 131 ? 6.031 -17.437 5.543 1.00 84.62 131 THR A N 1
ATOM 1048 C CA . THR A 1 131 ? 5.895 -18.559 6.490 1.00 84.62 131 THR A CA 1
ATOM 1049 C C . THR A 1 131 ? 5.623 -18.079 7.918 1.00 84.62 131 THR A C 1
ATOM 1051 O O . THR A 1 131 ? 4.875 -18.722 8.648 1.00 84.62 131 THR A O 1
ATOM 1054 N N . ASN A 1 132 ? 6.182 -16.928 8.298 1.00 83.62 132 ASN A N 1
ATOM 1055 C CA . ASN A 1 132 ? 5.985 -16.307 9.612 1.00 83.62 132 ASN A CA 1
ATOM 1056 C C . ASN A 1 132 ? 4.850 -15.268 9.611 1.00 83.62 132 ASN A C 1
ATOM 1058 O O . ASN A 1 132 ? 4.734 -14.470 10.533 1.00 83.62 132 ASN A O 1
ATOM 1062 N N . SER A 1 133 ? 4.032 -15.239 8.558 1.00 89.81 133 SER A N 1
ATOM 1063 C CA . SER A 1 133 ? 2.945 -14.276 8.403 1.00 89.81 133 SER A CA 1
ATOM 1064 C C . SER A 1 133 ? 1.584 -14.961 8.508 1.00 89.81 133 SER A C 1
ATOM 1066 O O . SER A 1 133 ? 1.388 -16.095 8.069 1.00 89.81 133 SER A O 1
ATOM 1068 N N . LYS A 1 134 ? 0.594 -14.244 9.035 1.00 93.31 134 LYS A N 1
ATOM 1069 C CA . LYS A 1 134 ? -0.795 -14.703 9.089 1.00 93.31 134 LYS A CA 1
ATOM 1070 C C . LYS A 1 134 ? -1.443 -14.549 7.716 1.00 93.31 134 LYS A C 1
ATOM 1072 O O . LYS A 1 134 ? -1.543 -13.444 7.192 1.00 93.31 134 LYS A O 1
ATOM 1077 N N . LYS A 1 135 ? -1.912 -15.649 7.132 1.00 95.19 135 LYS A N 1
ATOM 1078 C CA . LYS A 1 135 ? -2.590 -15.627 5.829 1.00 95.19 135 LYS A CA 1
ATOM 1079 C C . LYS A 1 135 ? -4.016 -15.070 5.956 1.00 95.19 135 LYS A C 1
ATOM 1081 O O . LYS A 1 135 ? -4.763 -15.497 6.834 1.00 95.19 135 LYS A O 1
ATOM 1086 N N . ILE A 1 136 ? -4.386 -14.151 5.066 1.00 96.00 136 ILE A N 1
ATOM 1087 C CA . ILE A 1 136 ? -5.727 -13.557 4.927 1.00 96.00 136 ILE A CA 1
ATOM 1088 C C . ILE A 1 136 ? -6.125 -13.483 3.435 1.00 96.00 136 ILE A C 1
ATOM 1090 O O . ILE A 1 136 ? -5.373 -13.928 2.564 1.00 96.00 136 ILE A O 1
ATOM 1094 N N . SER A 1 137 ? -7.300 -12.925 3.134 1.00 95.62 137 SER A N 1
ATOM 1095 C CA . SER A 1 137 ? -7.761 -12.625 1.770 1.00 95.62 137 SER A CA 1
ATOM 1096 C C . SER A 1 137 ? -8.078 -11.134 1.647 1.00 95.62 137 SER A C 1
ATOM 1098 O O . SER A 1 137 ? -8.652 -10.570 2.574 1.00 95.62 137 SER A O 1
ATOM 1100 N N . ILE A 1 138 ? -7.707 -10.514 0.525 1.00 94.50 138 ILE A N 1
ATOM 1101 C CA . ILE A 1 138 ? -8.022 -9.125 0.152 1.00 94.50 138 ILE A CA 1
ATOM 1102 C C . ILE A 1 138 ? -8.661 -9.170 -1.239 1.00 94.50 138 ILE A C 1
ATOM 1104 O O . ILE A 1 138 ? -7.963 -9.450 -2.211 1.00 94.50 138 ILE A O 1
ATOM 1108 N N . ASN A 1 139 ? -9.968 -8.909 -1.366 1.00 92.44 139 ASN A N 1
ATOM 1109 C CA . ASN A 1 139 ? -10.702 -9.011 -2.644 1.00 92.44 139 ASN A CA 1
ATOM 1110 C C . ASN A 1 139 ? -10.392 -10.308 -3.425 1.00 92.44 139 ASN A C 1
ATOM 1112 O O . ASN A 1 139 ? -9.887 -10.258 -4.551 1.00 92.44 139 ASN A O 1
ATOM 1116 N N . ASP A 1 140 ? -10.590 -11.463 -2.784 1.00 92.00 140 ASP A N 1
ATOM 1117 C CA . ASP A 1 140 ? -10.294 -12.803 -3.327 1.00 92.00 140 ASP A CA 1
ATOM 1118 C C . ASP A 1 140 ? -8.821 -13.049 -3.716 1.00 92.00 140 ASP A C 1
ATOM 1120 O O . ASP A 1 140 ? -8.481 -14.062 -4.328 1.00 92.00 140 ASP A O 1
ATOM 1124 N N . THR A 1 141 ? -7.920 -12.139 -3.341 1.00 93.62 141 THR A N 1
ATOM 1125 C CA . THR A 1 141 ? -6.475 -12.273 -3.527 1.00 93.62 141 THR A CA 1
ATOM 1126 C C . THR A 1 141 ? -5.840 -12.759 -2.234 1.00 93.62 141 THR A C 1
ATOM 1128 O O . THR A 1 141 ? -6.069 -12.191 -1.166 1.00 93.62 141 THR A O 1
ATOM 1131 N N . GLU A 1 142 ? -5.003 -13.793 -2.323 1.00 94.94 142 GLU A N 1
ATOM 1132 C CA . GLU A 1 142 ? -4.212 -14.237 -1.177 1.00 94.94 142 GLU A CA 1
ATOM 1133 C C . GLU A 1 142 ? -3.297 -13.114 -0.677 1.00 94.94 142 GLU A C 1
ATOM 1135 O O . GLU A 1 142 ? -2.574 -12.483 -1.457 1.00 94.94 142 GLU A O 1
ATOM 1140 N N . ALA A 1 143 ? -3.309 -12.907 0.635 1.00 96.06 143 ALA A N 1
ATOM 1141 C CA . ALA A 1 143 ? -2.540 -11.874 1.300 1.00 96.06 143 ALA A CA 1
ATOM 1142 C C . ALA A 1 143 ? -1.947 -12.396 2.616 1.00 96.06 143 ALA A C 1
ATOM 1144 O O . ALA A 1 143 ? -2.393 -13.401 3.176 1.00 96.06 143 ALA A O 1
ATOM 1145 N N . TRP A 1 144 ? -0.926 -11.705 3.110 1.00 96.06 144 TRP A N 1
ATOM 1146 C CA . TRP A 1 144 ? -0.186 -12.077 4.311 1.00 96.06 144 TRP A CA 1
ATOM 1147 C C . TRP A 1 144 ? -0.019 -10.870 5.219 1.00 96.06 144 TRP A C 1
ATOM 1149 O O . TRP A 1 144 ? 0.390 -9.805 4.764 1.00 96.06 144 TRP A O 1
ATOM 1159 N N . VAL A 1 145 ? -0.317 -11.055 6.500 1.00 94.44 145 VAL A N 1
ATOM 1160 C CA . VAL A 1 145 ? -0.130 -10.059 7.550 1.00 94.44 145 VAL A CA 1
ATOM 1161 C C . VAL A 1 145 ? 1.118 -10.407 8.346 1.00 94.44 145 VAL A C 1
ATOM 1163 O O . VAL A 1 145 ? 1.191 -11.474 8.957 1.00 94.44 145 VAL A O 1
ATOM 1166 N N . TYR A 1 146 ? 2.080 -9.495 8.353 1.00 90.12 146 TYR A N 1
ATOM 1167 C CA . TYR A 1 146 ? 3.267 -9.544 9.199 1.00 90.12 146 TYR A CA 1
ATOM 1168 C C . TYR A 1 146 ? 3.156 -8.481 10.303 1.00 90.12 146 TYR A C 1
ATOM 1170 O O . TYR A 1 146 ? 2.620 -7.400 10.049 1.00 90.12 146 TYR A O 1
ATOM 1178 N N . GLY A 1 147 ? 3.649 -8.775 11.511 1.00 85.00 147 GLY A N 1
ATOM 1179 C CA . GLY A 1 147 ? 3.602 -7.842 12.650 1.00 85.00 147 GLY A CA 1
ATOM 1180 C C . GLY A 1 147 ? 2.252 -7.772 13.385 1.00 85.00 147 GLY A C 1
ATOM 1181 O O . GLY A 1 147 ? 1.969 -6.784 14.048 1.00 85.00 147 GLY A O 1
ATOM 1182 N N . ASP A 1 148 ? 1.398 -8.802 13.275 1.00 79.06 148 ASP A N 1
ATOM 1183 C CA . ASP A 1 148 ? 0.133 -8.942 14.044 1.00 79.06 148 ASP A CA 1
ATOM 1184 C C . ASP A 1 148 ? 0.335 -9.730 15.361 1.00 79.06 148 ASP A C 1
ATOM 1186 O O . ASP A 1 148 ? -0.589 -10.338 15.903 1.00 79.06 148 ASP A O 1
ATOM 1190 N N . GLU A 1 149 ? 1.575 -9.800 15.851 1.00 76.19 149 GLU A N 1
ATOM 1191 C CA . GLU A 1 149 ? 1.935 -10.523 17.073 1.00 76.19 149 GLU A CA 1
ATOM 1192 C C . GLU A 1 149 ? 1.806 -9.633 18.317 1.00 76.19 149 GLU A C 1
ATOM 1194 O O . GLU A 1 149 ? 1.869 -8.405 18.253 1.00 76.19 149 GLU A O 1
ATOM 1199 N N . LYS A 1 150 ? 1.633 -10.248 19.495 1.00 62.97 150 LYS A N 1
ATOM 1200 C CA . LYS A 1 150 ? 1.461 -9.507 20.754 1.00 62.97 150 LYS A CA 1
ATOM 1201 C C . LYS A 1 150 ? 2.658 -8.590 21.028 1.00 62.97 150 LYS A C 1
ATOM 1203 O O . LYS A 1 150 ? 3.743 -9.069 21.340 1.00 62.97 150 LYS A O 1
ATOM 1208 N N . GLY A 1 151 ? 2.403 -7.283 21.021 1.00 64.12 151 GLY A N 1
ATOM 1209 C CA . GLY A 1 151 ? 3.385 -6.244 21.340 1.00 64.12 151 GLY A CA 1
ATOM 1210 C C . GLY A 1 151 ? 3.957 -5.526 20.120 1.00 64.12 151 GLY A C 1
ATOM 1211 O O . GLY A 1 151 ? 4.601 -4.495 20.307 1.00 64.12 151 GLY A O 1
ATOM 1212 N N . ASP A 1 152 ? 3.691 -6.012 18.904 1.00 68.38 152 ASP A N 1
ATOM 1213 C CA . ASP A 1 152 ? 3.980 -5.261 17.688 1.00 68.38 152 ASP A CA 1
ATOM 1214 C C . ASP A 1 152 ? 2.755 -4.426 17.306 1.00 68.38 152 ASP A C 1
ATOM 1216 O O . ASP A 1 152 ? 1.643 -4.930 17.135 1.00 68.38 152 ASP A O 1
ATOM 1220 N N . ASN A 1 153 ? 2.944 -3.113 17.232 1.00 82.00 153 ASN A N 1
ATOM 1221 C CA . ASN A 1 153 ? 1.874 -2.216 16.818 1.00 82.00 153 ASN A CA 1
ATOM 1222 C C . ASN A 1 153 ? 1.869 -2.052 15.297 1.00 82.00 153 ASN A C 1
ATOM 1224 O O . ASN A 1 153 ? 0.814 -1.747 14.743 1.00 82.00 153 ASN A O 1
ATOM 1228 N N . TYR A 1 154 ? 3.003 -2.287 14.627 1.00 87.12 154 TYR A N 1
ATOM 1229 C CA . TYR A 1 154 ? 3.199 -1.984 13.217 1.00 87.12 154 TYR A CA 1
ATOM 1230 C C . TYR A 1 154 ? 2.936 -3.204 12.333 1.00 87.12 154 TYR A C 1
ATOM 1232 O O . TYR A 1 154 ? 3.700 -4.165 12.304 1.00 87.12 154 TYR A O 1
ATOM 1240 N N . LYS A 1 155 ? 1.856 -3.139 11.559 1.00 90.94 155 LYS A N 1
ATOM 1241 C CA . LYS A 1 155 ? 1.369 -4.248 10.738 1.00 90.94 155 LYS A CA 1
ATOM 1242 C C . LYS A 1 155 ? 1.672 -3.985 9.275 1.00 90.94 155 LYS A C 1
ATOM 1244 O O . LYS A 1 155 ? 1.636 -2.841 8.825 1.00 90.94 155 LYS A O 1
ATOM 1249 N N . GLN A 1 156 ? 1.933 -5.052 8.530 1.00 94.62 156 GLN A N 1
ATOM 1250 C CA . GLN A 1 156 ? 2.163 -5.021 7.087 1.00 94.62 156 GLN A CA 1
ATOM 1251 C C . GLN A 1 156 ? 1.255 -6.038 6.403 1.00 94.62 156 GLN A C 1
ATOM 1253 O O . GLN A 1 156 ? 1.296 -7.217 6.745 1.00 94.62 156 GLN A O 1
ATOM 1258 N N . ILE A 1 157 ? 0.462 -5.594 5.430 1.00 96.06 157 ILE A N 1
ATOM 1259 C CA . ILE A 1 157 ? -0.335 -6.454 4.553 1.00 96.06 157 ILE A CA 1
ATOM 1260 C C . ILE A 1 157 ? 0.372 -6.541 3.204 1.00 96.06 157 ILE A C 1
ATOM 1262 O O . ILE A 1 157 ? 0.476 -5.552 2.479 1.00 96.06 157 ILE A O 1
ATOM 1266 N N . MET A 1 158 ? 0.831 -7.741 2.868 1.00 95.50 158 MET A N 1
ATOM 1267 C CA . MET A 1 158 ? 1.537 -8.057 1.630 1.00 95.50 158 MET A CA 1
ATOM 1268 C C . MET A 1 158 ? 0.626 -8.854 0.703 1.00 95.50 158 MET A C 1
ATOM 1270 O O . MET A 1 158 ? 0.089 -9.887 1.110 1.00 95.50 158 MET A O 1
ATOM 1274 N N . PHE A 1 159 ? 0.460 -8.415 -0.543 1.00 94.69 159 PHE A N 1
ATOM 1275 C CA . PHE A 1 159 ? -0.348 -9.134 -1.532 1.00 94.69 159 PHE A CA 1
ATOM 1276 C C . PHE A 1 159 ? 0.086 -8.844 -2.970 1.00 94.69 159 PHE A C 1
ATOM 1278 O O . PHE A 1 159 ? 0.765 -7.859 -3.252 1.00 94.69 159 PHE A O 1
ATOM 1285 N N . TRP A 1 160 ? -0.311 -9.724 -3.891 1.00 92.50 160 TRP A N 1
ATOM 1286 C CA . TRP A 1 160 ? 0.026 -9.629 -5.312 1.00 92.50 160 TRP A CA 1
ATOM 1287 C C . TRP A 1 160 ? -1.243 -9.624 -6.148 1.00 92.50 160 TRP A C 1
ATOM 1289 O O . TRP A 1 160 ? -1.946 -10.630 -6.205 1.00 92.50 160 TRP A O 1
ATOM 1299 N N . LYS A 1 161 ? -1.507 -8.522 -6.847 1.00 90.25 161 LYS A N 1
ATOM 1300 C CA . LYS A 1 161 ? -2.691 -8.362 -7.696 1.00 90.25 161 LYS A CA 1
ATOM 1301 C C . LYS A 1 161 ? -2.258 -7.872 -9.071 1.00 90.25 161 LYS A C 1
ATOM 1303 O O . LYS A 1 161 ? -1.568 -6.865 -9.188 1.00 90.25 161 LYS A O 1
ATOM 1308 N N . ASN A 1 162 ? -2.653 -8.591 -10.122 1.00 88.12 162 ASN A N 1
ATOM 1309 C CA . ASN A 1 162 ? -2.395 -8.225 -11.522 1.00 88.12 162 ASN A CA 1
ATOM 1310 C C . ASN A 1 162 ? -0.909 -7.970 -11.864 1.00 88.12 162 ASN A C 1
ATOM 1312 O O . ASN A 1 162 ? -0.597 -7.080 -12.650 1.00 88.12 162 ASN A O 1
ATOM 1316 N N . GLY A 1 163 ? 0.010 -8.748 -11.280 1.00 86.50 163 GLY A N 1
ATOM 1317 C CA . GLY A 1 163 ? 1.456 -8.600 -11.512 1.00 86.50 163 GLY A CA 1
ATOM 1318 C C . GLY A 1 163 ? 2.116 -7.447 -10.745 1.00 86.50 163 GLY A C 1
ATOM 1319 O O . GLY A 1 163 ? 3.282 -7.148 -10.995 1.00 86.50 163 GLY A O 1
ATOM 1320 N N . THR A 1 164 ? 1.387 -6.822 -9.818 1.00 89.00 164 THR A N 1
ATOM 1321 C CA . THR A 1 164 ? 1.898 -5.800 -8.905 1.00 89.00 164 THR A CA 1
ATOM 1322 C C . THR A 1 164 ? 1.916 -6.345 -7.483 1.00 89.00 164 THR A C 1
ATOM 1324 O O . THR A 1 164 ? 0.922 -6.899 -7.007 1.00 89.00 164 THR A O 1
ATOM 1327 N N . TYR A 1 165 ? 3.053 -6.183 -6.820 1.00 91.62 165 TYR A N 1
ATOM 1328 C CA . TYR A 1 165 ? 3.213 -6.361 -5.389 1.00 91.62 165 TYR A CA 1
ATOM 1329 C C . TYR A 1 165 ? 2.741 -5.108 -4.655 1.00 91.62 165 TYR A C 1
ATOM 1331 O O . TYR A 1 165 ? 3.131 -3.997 -5.021 1.00 91.62 165 TYR A O 1
ATOM 1339 N N . TYR A 1 166 ? 1.960 -5.316 -3.601 1.00 94.00 166 TYR A N 1
ATOM 1340 C CA . TYR A 1 166 ? 1.507 -4.294 -2.673 1.00 94.00 166 TYR A CA 1
ATOM 1341 C C . TYR A 1 166 ? 2.005 -4.611 -1.267 1.00 94.00 166 TYR A C 1
ATOM 1343 O O . TYR A 1 166 ? 1.852 -5.739 -0.793 1.00 94.00 166 TYR A O 1
ATOM 1351 N N . ASN A 1 167 ? 2.542 -3.597 -0.590 1.00 94.81 167 ASN A N 1
ATOM 1352 C CA . ASN A 1 167 ? 2.770 -3.616 0.853 1.00 94.81 167 ASN A CA 1
ATOM 1353 C C . ASN A 1 167 ? 2.056 -2.426 1.490 1.00 94.81 167 ASN A C 1
ATOM 1355 O O . ASN A 1 167 ? 2.420 -1.279 1.224 1.00 94.81 167 ASN A O 1
ATOM 1359 N N . VAL A 1 168 ? 1.046 -2.697 2.311 1.00 97.06 168 VAL A N 1
ATOM 1360 C CA . VAL A 1 168 ? 0.270 -1.681 3.028 1.00 97.06 168 VAL A CA 1
ATOM 1361 C C . VAL A 1 168 ? 0.608 -1.781 4.506 1.00 97.06 168 VAL A C 1
ATOM 1363 O O . VAL A 1 168 ? 0.345 -2.807 5.130 1.00 97.06 168 VAL A O 1
ATOM 1366 N N . ALA A 1 169 ? 1.205 -0.730 5.061 1.00 95.88 169 ALA A N 1
ATOM 1367 C CA . ALA A 1 169 ? 1.835 -0.784 6.370 1.00 95.88 169 ALA A CA 1
ATOM 1368 C C . ALA A 1 169 ? 1.457 0.402 7.262 1.00 95.88 169 ALA A C 1
ATOM 1370 O O . ALA A 1 169 ? 1.500 1.554 6.821 1.00 95.88 169 ALA A O 1
ATOM 1371 N N . SER A 1 170 ? 1.092 0.125 8.513 1.00 93.81 170 SER A N 1
ATOM 1372 C CA . SER A 1 170 ? 0.669 1.136 9.488 1.00 93.81 170 SER A CA 1
ATOM 1373 C C . SER A 1 170 ? 0.559 0.548 10.898 1.00 93.81 170 SER A C 1
ATOM 1375 O O . SER A 1 170 ? 0.505 -0.668 11.069 1.00 93.81 170 SER A O 1
ATOM 1377 N N . ASP A 1 171 ? 0.482 1.412 11.907 1.00 92.56 171 ASP A N 1
ATOM 1378 C CA . ASP A 1 171 ? 0.213 1.056 13.300 1.00 92.56 171 ASP A CA 1
ATOM 1379 C C . ASP A 1 171 ? -1.269 1.164 13.714 1.00 92.56 171 ASP A C 1
ATOM 1381 O O . ASP A 1 171 ? -1.590 1.086 14.900 1.00 92.56 171 ASP A O 1
ATOM 1385 N N . ILE A 1 172 ? -2.184 1.313 12.749 1.00 93.88 172 ILE A N 1
ATOM 1386 C CA . ILE A 1 172 ? -3.636 1.271 12.984 1.00 93.88 172 ILE A CA 1
ATOM 1387 C C . ILE A 1 172 ? -4.157 -0.157 13.241 1.00 93.88 172 ILE A C 1
ATOM 1389 O O . ILE A 1 172 ? -3.442 -1.163 13.127 1.00 93.88 172 ILE A O 1
ATOM 1393 N N . GLU A 1 173 ? -5.443 -0.247 13.582 1.00 94.00 173 GLU A N 1
ATOM 1394 C CA . GLU A 1 173 ? -6.168 -1.511 13.717 1.00 94.00 173 GLU A CA 1
ATOM 1395 C C . GLU A 1 173 ? -6.139 -2.325 12.417 1.00 94.00 173 GLU A C 1
ATOM 1397 O O . GLU A 1 173 ? -6.359 -1.795 11.325 1.00 94.00 173 GLU A O 1
ATOM 1402 N N . LEU A 1 174 ? -5.919 -3.641 12.523 1.00 94.12 174 LEU A N 1
ATOM 1403 C CA . LEU A 1 174 ? -5.759 -4.509 11.349 1.00 94.12 174 LEU A CA 1
ATOM 1404 C C . LEU A 1 174 ? -6.975 -4.452 10.414 1.00 94.12 174 LEU A C 1
ATOM 1406 O O . LEU A 1 174 ? -6.816 -4.396 9.199 1.00 94.12 174 LEU A O 1
ATOM 1410 N N . ASN A 1 175 ? -8.187 -4.427 10.972 1.00 95.62 175 ASN A N 1
ATOM 1411 C CA . ASN A 1 175 ? -9.418 -4.360 10.181 1.00 95.62 175 ASN A CA 1
ATOM 1412 C C . ASN A 1 175 ? -9.517 -3.066 9.360 1.00 95.62 175 ASN A C 1
ATOM 1414 O O . ASN A 1 175 ? -10.059 -3.074 8.259 1.00 95.62 175 ASN A O 1
ATOM 1418 N N . GLU A 1 176 ? -8.988 -1.960 9.879 1.00 97.00 176 GLU A N 1
ATOM 1419 C CA . GLU A 1 176 ? -8.947 -0.684 9.165 1.00 97.00 176 GLU A CA 1
ATOM 1420 C C . GLU A 1 176 ? -7.890 -0.717 8.057 1.00 97.00 176 GLU A C 1
ATOM 1422 O O . GLU A 1 176 ? -8.147 -0.282 6.935 1.00 97.00 176 GLU A O 1
ATOM 1427 N N . LEU A 1 177 ? -6.735 -1.327 8.335 1.00 96.94 177 LEU A N 1
ATOM 1428 C CA . LEU A 1 177 ? -5.674 -1.522 7.349 1.00 96.94 177 LEU A CA 1
ATOM 1429 C C . LEU A 1 177 ? -6.115 -2.433 6.190 1.00 96.94 177 LEU A C 1
ATOM 1431 O O . LEU A 1 177 ? -5.789 -2.158 5.036 1.00 96.94 177 LEU A O 1
ATOM 1435 N N . ILE A 1 178 ? -6.906 -3.472 6.484 1.00 97.44 178 ILE A N 1
ATOM 1436 C CA . ILE A 1 178 ? -7.529 -4.351 5.484 1.00 97.44 178 ILE A CA 1
ATOM 1437 C C . ILE A 1 178 ? -8.432 -3.542 4.548 1.00 97.44 178 ILE A C 1
ATOM 1439 O O . ILE A 1 178 ? -8.256 -3.631 3.336 1.00 97.44 178 ILE A O 1
ATOM 1443 N N . LYS A 1 179 ? -9.318 -2.684 5.076 1.00 98.19 179 LYS A N 1
ATOM 1444 C CA . LYS A 1 179 ? -10.193 -1.829 4.247 1.00 98.19 179 LYS A CA 1
ATOM 1445 C C . LYS A 1 179 ? -9.398 -0.903 3.330 1.00 98.19 179 LYS A C 1
ATOM 1447 O O . LYS A 1 179 ? -9.778 -0.695 2.178 1.00 98.19 179 LYS A O 1
ATOM 1452 N N . VAL A 1 180 ? -8.289 -0.344 3.824 1.00 97.94 180 VAL A N 1
ATOM 1453 C CA . VAL A 1 180 ? -7.391 0.471 2.993 1.00 97.94 180 VAL A CA 1
ATOM 1454 C C . VAL A 1 180 ? -6.833 -0.373 1.848 1.00 97.94 180 VAL A C 1
ATOM 1456 O O . VAL A 1 180 ? -6.980 0.027 0.694 1.00 97.94 180 VAL A O 1
ATOM 1459 N N . ALA A 1 181 ? -6.266 -1.546 2.148 1.00 97.56 181 ALA A N 1
ATOM 1460 C CA . ALA A 1 181 ? -5.687 -2.453 1.156 1.00 97.56 181 ALA A CA 1
ATOM 1461 C C . ALA A 1 181 ? -6.709 -2.937 0.111 1.00 97.56 181 ALA A C 1
ATOM 1463 O O . ALA A 1 181 ? -6.413 -2.956 -1.084 1.00 97.56 181 ALA A O 1
ATOM 1464 N N . GLU A 1 182 ? -7.926 -3.275 0.538 1.00 97.50 182 GLU A N 1
ATOM 1465 C CA . GLU A 1 182 ? -9.025 -3.680 -0.344 1.00 97.50 182 GLU A CA 1
ATOM 1466 C C . GLU A 1 182 ? -9.460 -2.564 -1.297 1.00 97.50 182 GLU A C 1
ATOM 1468 O O . GLU A 1 182 ? -9.938 -2.832 -2.396 1.00 97.50 182 GLU A O 1
ATOM 1473 N N . SER A 1 183 ? -9.276 -1.306 -0.909 1.00 97.00 183 SER A N 1
ATOM 1474 C CA . SER A 1 183 ? -9.752 -0.162 -1.682 1.00 97.00 183 SER A CA 1
ATOM 1475 C C . SER A 1 183 ? -8.774 0.359 -2.744 1.00 97.00 183 SER A C 1
ATOM 1477 O O . SER A 1 183 ? -9.075 1.370 -3.378 1.00 97.00 183 SER A O 1
ATOM 1479 N N . ILE A 1 184 ? -7.611 -0.281 -2.914 1.00 94.94 184 ILE A N 1
ATOM 1480 C CA . ILE A 1 184 ? -6.581 0.120 -3.885 1.00 94.94 184 ILE A CA 1
ATOM 1481 C C . ILE A 1 184 ? -6.993 -0.308 -5.302 1.00 94.94 184 ILE A C 1
ATOM 1483 O O . ILE A 1 184 ? -7.174 -1.504 -5.578 1.00 94.94 184 ILE A O 1
ATOM 1487 N N . GLU A 1 185 ? -7.093 0.666 -6.212 1.00 83.69 185 GLU A N 1
ATOM 1488 C CA . GLU A 1 185 ? -7.493 0.474 -7.616 1.00 83.69 185 GLU A CA 1
ATOM 1489 C C . GLU A 1 185 ? -6.572 1.160 -8.624 1.00 83.69 185 GLU A C 1
ATOM 1491 O O . GLU A 1 185 ? -6.263 2.357 -8.441 1.00 83.69 185 GLU A O 1
#

Sequence (185 aa):
MNKLKYKKIILAVTLISVMLIVTSVFAFNNIKESKNTNDSTSSNKTISSKNFNSRLTDFKTEDEINKNIKVKIKEPKYKHANMKQINVQGQRQNNSLGSFDLIVMTYKGDDEKYIRIQEAQDTGKPEDLLTNSKKISINDTEAWVYGDEKGDNYKQIMFWKNGTYYNVASDIELNELIKVAESIE

Secondary structure (DSSP, 8-state):
--HHHHHHHHHHHHHHHHHTTSSSS--SS-------------------GGG--PEEEEE-SHHHHHHH--SPP--BSS-GGG-EEEEEEEEEEEETTEEEEEEEEEEE-TTS-EEEEEEES-----HHHHHTSEEEEETTEEEEEES-STT---EEEEEEETTEEEEEEESS-HHHHHHHHHTB-